Protein AF-A0A6A6HHK8-F1 (afdb_monomer_lite)

Organism: Viridothelium virens (NCBI:txid1048519)

pLDDT: mean 70.26, std 20.04, range [25.14, 95.0]

Radius of gyration: 26.54 Å; chains: 1; bounding box: 64×47×65 Å

InterPro domains:
  IPR000433 Zinc finger, ZZ-type [PF00569] (233-271)
  IPR043145 Zinc finger, ZZ-type superfamily [G3DSA:3.30.60.90] (231-284)

Sequence (287 aa):
MKPDEIFDFNAAEYEANVRKRETNQLREQEIVKTRQAKKAEADVGVGTFEAIATGGAAVIKPIYAGRQGEVAEAKLKIIQAELTKRGIALHVPDAADEKAVALGILRGEIVGEGVDAVLPDTIPAPTFEHVAAEMVTEETAGDGLAEITDRLPQKTCSRMNLKKHHRLRCDMCRTYFDTSYMEYLHCCECNDSFDLCDSCAAKSLPHQAGHTLYKMMPKRPKLDTSLRGGLGMSVRCNGCGAKLKNVEIYSCEDCMGDYDLCLACYAEGKKCKHGKPMYREKVGTSW

Foldseek 3Di:
DDPCCLPVPDLVVLLVVLLVDDPVVLQLLLLQLVLQLVLLVVQLVVLVVVCVVVVNPSVVRNVSSVSSNVSSVSSNVSSVVVCVVVVHDHDDDDPVSVVLSVVCNVVVHNRDDDPPPDDDDDDDDPDDDPDPDDPDDDDDDDDDDDPPDDDDDPPPQVLVPDPDWDFAAAPPPRDTDILQPFKWWFWSVVVRRHIHGPVRVVVDDDPDPPIDIDTRHRPHDPLPCVVVQVPPDFQAAPQPRHTQAQAKWWADVVVVRNHIHHPVSVVVVDDDPVPDGTDIDGHYDDD

Secondary structure (DSSP, 8-state):
--SHHHHS--HHHHHHHHHTS-HHHHHHHHHHHHHHHHHHHHHHHHHHHHHHHTTTTTTHHHHHHHHHHHHHHHHHHHHHHHHHHTTPPPPPP-HHHHHHHHHHHHHT--BTB-TTS---S---------SSS------------SS----------TTTT--S--EEE-TTT--EEETTTS-EEEETTSTT-EEEEHHHHTT---SSTTPPPEEEPP------THHHHTT----B-TTT--B-SSSEEEE-GGGTT--EEEHHHHHTT---TT-PPPEEEE-----

Structure (mmCIF, N/CA/C/O backbone):
data_AF-A0A6A6HHK8-F1
#
_entry.id   AF-A0A6A6HHK8-F1
#
loop_
_atom_site.group_PDB
_atom_site.id
_atom_site.type_symbol
_atom_site.label_atom_id
_atom_site.label_alt_id
_atom_site.label_comp_id
_atom_site.label_asym_id
_atom_site.label_entity_id
_atom_site.label_seq_id
_atom_site.pdbx_PDB_ins_code
_atom_site.Cartn_x
_atom_site.Cartn_y
_atom_site.Cartn_z
_atom_site.occupancy
_atom_site.B_iso_or_equiv
_atom_site.auth_seq_id
_atom_site.auth_comp_id
_atom_site.auth_asym_id
_atom_site.auth_atom_id
_atom_site.pdbx_PDB_model_num
ATOM 1 N N . MET A 1 1 ? -6.615 1.461 11.672 1.00 60.88 1 MET A N 1
ATOM 2 C CA . MET A 1 1 ? -6.993 0.058 11.420 1.00 60.88 1 MET A CA 1
ATOM 3 C C . MET A 1 1 ? -5.730 -0.676 11.026 1.00 60.88 1 MET A C 1
ATOM 5 O O . MET A 1 1 ? -4.987 -0.136 10.213 1.00 60.88 1 MET A O 1
ATOM 9 N N . LYS A 1 2 ? -5.429 -1.810 11.660 1.00 66.56 2 LYS A N 1
ATOM 10 C CA . LYS A 1 2 ? -4.178 -2.529 11.398 1.00 66.56 2 LYS A CA 1
ATOM 11 C C . LYS A 1 2 ? -4.250 -3.285 10.054 1.00 66.56 2 LYS A C 1
ATOM 13 O O . LYS A 1 2 ? -5.358 -3.648 9.661 1.00 66.56 2 LYS A O 1
ATOM 18 N N . PRO A 1 3 ? -3.124 -3.506 9.347 1.00 57.59 3 PRO A N 1
ATOM 19 C CA . PRO A 1 3 ? -3.113 -4.173 8.038 1.00 57.59 3 PRO A CA 1
ATOM 20 C C . PRO A 1 3 ? -3.719 -5.584 8.036 1.00 57.59 3 PRO A C 1
ATOM 22 O O . PRO A 1 3 ? -4.492 -5.921 7.143 1.00 57.59 3 PRO A O 1
ATOM 25 N N . ASP A 1 4 ? -3.425 -6.385 9.057 1.00 63.03 4 ASP A N 1
ATOM 26 C CA . ASP A 1 4 ? -3.979 -7.728 9.275 1.00 63.03 4 ASP A CA 1
ATOM 27 C C . ASP A 1 4 ? -5.510 -7.704 9.386 1.00 63.03 4 ASP A C 1
ATOM 29 O O . ASP A 1 4 ? -6.200 -8.493 8.750 1.00 63.03 4 ASP A O 1
ATOM 33 N N . GLU A 1 5 ? -6.071 -6.719 10.091 1.00 66.00 5 GLU A N 1
ATOM 34 C CA . GLU A 1 5 ? -7.527 -6.570 10.208 1.00 66.00 5 GLU A CA 1
ATOM 35 C C . GLU A 1 5 ? -8.238 -6.194 8.896 1.00 66.00 5 GLU A C 1
ATOM 37 O O . GLU A 1 5 ? -9.469 -6.256 8.848 1.00 66.00 5 GLU A O 1
ATOM 42 N N . ILE A 1 6 ? -7.501 -5.739 7.881 1.00 66.38 6 ILE A N 1
ATOM 43 C CA . ILE A 1 6 ? -8.028 -5.257 6.595 1.00 66.38 6 ILE A CA 1
ATOM 44 C C . ILE A 1 6 ? -8.023 -6.383 5.558 1.00 66.38 6 ILE A C 1
ATOM 46 O O . ILE A 1 6 ? -8.983 -6.549 4.797 1.00 66.38 6 ILE A O 1
ATOM 50 N N . PHE A 1 7 ? -6.948 -7.168 5.523 1.00 65.25 7 PHE A N 1
ATOM 51 C CA . PHE A 1 7 ? -6.814 -8.271 4.576 1.00 65.25 7 PHE A CA 1
ATOM 52 C C . PHE A 1 7 ? -7.457 -9.558 5.099 1.00 65.25 7 PHE A C 1
ATOM 54 O O . PHE A 1 7 ? -8.197 -10.194 4.348 1.00 65.25 7 PHE A O 1
ATOM 61 N N . ASP A 1 8 ? -7.317 -9.853 6.393 1.00 76.94 8 ASP A N 1
ATOM 62 C CA . ASP A 1 8 ? -7.760 -11.109 7.014 1.00 76.94 8 ASP A CA 1
ATOM 63 C C . ASP A 1 8 ? -9.002 -10.918 7.903 1.00 76.94 8 ASP A C 1
ATOM 65 O O . ASP A 1 8 ? -9.143 -11.510 8.975 1.00 76.94 8 ASP A O 1
ATOM 69 N N . PHE A 1 9 ? -9.935 -10.058 7.481 1.00 80.31 9 PHE A N 1
ATOM 70 C CA . PHE A 1 9 ? -11.148 -9.801 8.254 1.00 80.31 9 PHE A CA 1
ATOM 71 C C . PHE A 1 9 ? -12.029 -11.055 8.387 1.00 80.31 9 PHE A C 1
ATOM 73 O O . PHE A 1 9 ? -12.658 -11.503 7.427 1.00 80.31 9 PHE A O 1
ATOM 80 N N . ASN A 1 10 ? -12.145 -11.568 9.615 1.00 84.50 10 ASN A N 1
ATOM 81 C CA . ASN A 1 10 ? -13.052 -12.656 9.964 1.00 84.50 10 ASN A CA 1
ATOM 82 C C . ASN A 1 10 ? -14.343 -12.120 10.603 1.00 84.50 10 ASN A C 1
ATOM 84 O O . ASN A 1 10 ? -14.373 -11.729 11.774 1.00 84.50 10 ASN A O 1
ATOM 88 N N . ALA A 1 11 ? -15.431 -12.139 9.833 1.00 80.62 11 ALA A N 1
ATOM 89 C CA . ALA A 1 11 ? -16.735 -11.660 10.285 1.00 80.62 11 ALA A CA 1
ATOM 90 C C . ALA A 1 11 ? -17.300 -12.466 11.470 1.00 80.62 11 ALA A C 1
ATOM 92 O O . ALA A 1 11 ? -17.860 -11.874 12.391 1.00 80.62 11 ALA A O 1
ATOM 93 N N . ALA A 1 12 ? -17.124 -13.792 11.483 1.00 85.06 12 ALA A N 1
ATOM 94 C CA . ALA A 1 12 ? -17.680 -14.663 12.521 1.00 85.06 12 ALA A CA 1
ATOM 95 C C . ALA A 1 12 ? -16.976 -14.465 13.871 1.00 85.06 12 ALA A C 1
ATOM 97 O O . ALA A 1 12 ? -17.621 -14.379 14.919 1.00 85.06 12 ALA A O 1
ATOM 98 N N . GLU A 1 13 ? -15.649 -14.335 13.846 1.00 86.06 13 GLU A N 1
ATOM 99 C CA . GLU A 1 13 ? -14.867 -14.012 15.040 1.00 86.06 13 GLU A CA 1
ATOM 100 C C . GLU A 1 13 ? -15.213 -12.613 15.568 1.00 86.06 13 GLU A C 1
ATOM 102 O O . GLU A 1 13 ? -15.401 -12.417 16.773 1.00 86.06 13 GLU A O 1
ATOM 107 N N . TYR A 1 14 ? -15.363 -11.637 14.667 1.00 85.44 14 TYR A N 1
ATOM 108 C CA . TYR A 1 14 ? -15.750 -10.282 15.046 1.00 85.44 14 TYR A CA 1
ATOM 109 C C . TYR A 1 14 ? -17.148 -10.236 15.674 1.00 85.44 14 TYR A C 1
ATOM 111 O O . TYR A 1 14 ? -17.324 -9.589 16.706 1.00 85.44 14 TYR A O 1
ATOM 119 N N . GLU A 1 15 ? -18.121 -10.965 15.122 1.00 86.44 15 GLU A N 1
ATOM 120 C CA . GLU A 1 15 ? -19.470 -11.070 15.687 1.00 86.44 15 GLU A CA 1
ATOM 121 C C . GLU A 1 15 ? -19.453 -11.694 17.091 1.00 86.44 15 GLU A C 1
ATOM 123 O O . GLU A 1 15 ? -20.077 -11.164 18.015 1.00 86.44 15 GLU A O 1
ATOM 128 N N . ALA A 1 16 ? -18.692 -12.774 17.292 1.00 86.88 16 ALA A N 1
ATOM 129 C CA . ALA A 1 16 ? -18.541 -13.403 18.605 1.00 86.88 16 ALA A CA 1
ATOM 130 C C . ALA A 1 16 ? -17.950 -12.439 19.649 1.00 86.88 16 ALA A C 1
ATOM 132 O O . ALA A 1 16 ? -18.348 -12.466 20.816 1.00 86.88 16 ALA A O 1
ATOM 133 N N . ASN A 1 17 ? -17.030 -11.567 19.233 1.00 86.31 17 ASN A N 1
ATOM 134 C CA . ASN A 1 17 ? -16.450 -10.540 20.095 1.00 86.31 17 ASN A CA 1
ATOM 135 C C . ASN A 1 17 ? -17.423 -9.386 20.370 1.00 86.31 17 ASN A C 1
ATOM 137 O O . ASN A 1 17 ? -17.499 -8.923 21.505 1.00 86.31 17 ASN A O 1
ATOM 141 N N . VAL A 1 18 ? -18.200 -8.950 19.375 1.00 88.75 18 VAL A N 1
ATOM 142 C CA . VAL A 1 18 ? -19.220 -7.895 19.514 1.00 88.75 18 VAL A CA 1
ATOM 143 C C . VAL A 1 18 ? -20.295 -8.288 20.530 1.00 88.75 18 VAL A C 1
ATOM 145 O O . VAL A 1 18 ? -20.641 -7.480 21.390 1.00 88.75 18 VAL A O 1
ATOM 148 N N . ARG A 1 19 ? -20.747 -9.548 20.528 1.00 88.31 19 ARG A N 1
ATOM 149 C CA . ARG A 1 19 ? -21.738 -10.048 21.502 1.00 88.31 19 ARG A CA 1
ATOM 150 C C . ARG A 1 19 ? -21.276 -9.930 22.957 1.00 88.31 19 ARG A C 1
ATOM 152 O O . ARG A 1 19 ? -22.099 -9.706 23.838 1.00 88.31 19 ARG A O 1
ATOM 159 N N . LYS A 1 20 ? -19.970 -10.058 23.211 1.00 89.50 20 LYS A N 1
ATOM 160 C CA . LYS A 1 20 ? -19.380 -9.970 24.559 1.00 89.50 20 LYS A CA 1
ATOM 161 C C . LYS A 1 20 ? -19.223 -8.532 25.062 1.00 89.50 20 LYS A C 1
ATOM 163 O O . LYS A 1 20 ? -18.923 -8.346 26.236 1.00 89.50 20 LYS A O 1
ATOM 168 N N . ARG A 1 21 ? -19.370 -7.525 24.195 1.00 88.44 21 ARG A N 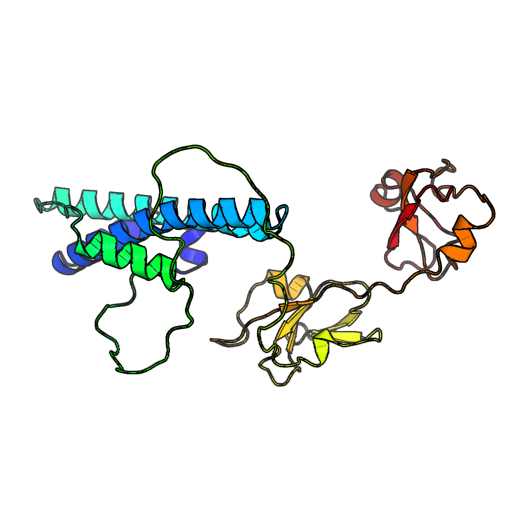1
ATOM 169 C CA . ARG A 1 21 ? -19.145 -6.119 24.554 1.00 88.44 21 ARG A CA 1
ATOM 170 C C . ARG A 1 21 ? -20.341 -5.514 25.273 1.00 88.44 21 ARG A C 1
ATOM 172 O O . ARG A 1 21 ? -21.505 -5.839 25.003 1.00 88.44 21 ARG A O 1
ATOM 179 N N . GLU A 1 22 ? -20.029 -4.573 26.153 1.00 89.88 22 GLU A N 1
ATOM 180 C CA . GLU A 1 22 ? -21.031 -3.757 26.819 1.00 89.88 22 GLU A CA 1
ATOM 181 C C . GLU A 1 22 ? -21.706 -2.800 25.839 1.00 89.88 22 GLU A C 1
ATOM 183 O O . GLU A 1 22 ? -21.124 -2.339 24.857 1.00 89.88 22 GLU A O 1
ATOM 188 N N . THR A 1 23 ? -22.957 -2.469 26.133 1.00 87.81 23 THR A N 1
ATOM 189 C CA . THR A 1 23 ? -23.787 -1.618 25.284 1.00 87.81 23 THR A CA 1
ATOM 190 C C . THR A 1 23 ? -23.172 -0.239 25.013 1.00 87.81 23 THR A C 1
ATOM 192 O O . THR A 1 23 ? -23.212 0.224 23.876 1.00 87.81 23 THR A O 1
ATOM 195 N N . ASN A 1 24 ? -22.568 0.406 26.016 1.00 83.62 24 ASN A N 1
ATOM 196 C CA . ASN A 1 24 ? -21.953 1.727 25.836 1.00 83.62 24 ASN A CA 1
ATOM 197 C C . ASN A 1 24 ? -20.752 1.669 24.883 1.00 83.62 24 ASN A C 1
ATOM 199 O O . ASN A 1 24 ? -20.645 2.491 23.977 1.00 83.62 24 ASN A O 1
ATOM 203 N N . GLN A 1 25 ? -19.927 0.625 25.001 1.00 81.81 25 GLN A N 1
ATOM 204 C CA . GLN A 1 25 ? -18.802 0.396 24.093 1.00 81.81 25 GLN A CA 1
ATOM 205 C C . GLN A 1 25 ? -19.267 0.147 22.653 1.00 81.81 25 GLN A C 1
ATOM 207 O O . GLN A 1 25 ? -18.605 0.571 21.709 1.00 81.81 25 GLN A O 1
ATOM 212 N N . LEU A 1 26 ? -20.408 -0.526 22.461 1.00 84.94 26 LEU A N 1
ATOM 213 C CA . LEU A 1 26 ? -20.975 -0.738 21.127 1.00 84.94 26 LEU A CA 1
ATOM 214 C C . LEU A 1 26 ? -21.454 0.565 20.482 1.00 84.94 26 LEU A C 1
ATOM 216 O O . LEU A 1 26 ? -21.251 0.735 19.284 1.00 84.94 26 LEU A O 1
ATOM 220 N N . ARG A 1 27 ? -22.025 1.496 21.257 1.00 84.38 27 ARG A N 1
ATOM 221 C CA . ARG A 1 27 ? -22.445 2.817 20.754 1.00 84.38 27 ARG A CA 1
ATOM 222 C C . ARG A 1 27 ? -21.254 3.666 20.320 1.00 84.38 27 ARG A C 1
ATOM 224 O O . ARG A 1 27 ? -21.263 4.236 19.235 1.00 84.38 27 ARG A O 1
ATOM 231 N N . GLU A 1 28 ? -20.200 3.707 21.128 1.00 84.44 28 GLU A N 1
ATOM 232 C CA . GLU A 1 28 ? -18.965 4.410 20.759 1.00 84.44 28 GLU A CA 1
ATOM 233 C C . GLU A 1 28 ? -18.338 3.807 19.497 1.00 84.44 28 GLU A C 1
ATOM 235 O O . GLU A 1 28 ? -17.930 4.522 18.580 1.00 84.44 28 GLU A O 1
ATOM 240 N N . GLN A 1 29 ? -18.312 2.476 19.410 1.00 84.94 29 GLN A N 1
ATOM 241 C CA . GLN A 1 29 ? -17.788 1.785 18.237 1.00 84.94 29 GLN A CA 1
ATOM 242 C C . GLN A 1 29 ? -18.646 1.996 16.992 1.00 84.94 29 GLN A C 1
ATOM 244 O O . GLN A 1 29 ? -18.083 2.075 15.903 1.00 84.94 29 GLN A O 1
ATOM 249 N N . GLU A 1 30 ? -19.966 2.114 17.121 1.00 85.25 30 GLU A N 1
ATOM 250 C CA . GLU A 1 30 ? -20.853 2.462 16.011 1.00 85.25 30 GLU A CA 1
ATOM 251 C C . GLU A 1 30 ? -20.477 3.825 15.412 1.00 85.25 30 GLU A C 1
ATOM 253 O O . GLU A 1 30 ? -20.276 3.925 14.199 1.00 85.25 30 GLU A O 1
ATOM 258 N N . ILE A 1 31 ? -20.285 4.849 16.251 1.00 85.62 31 ILE A N 1
ATOM 259 C CA . ILE A 1 31 ? -19.880 6.197 15.817 1.00 85.62 31 ILE A CA 1
ATOM 260 C C . ILE A 1 31 ? -18.514 6.144 15.125 1.00 85.62 31 ILE A C 1
ATOM 262 O O . ILE A 1 31 ? -18.348 6.629 14.003 1.00 85.62 31 ILE A O 1
ATOM 266 N N . VAL A 1 32 ? -17.529 5.500 15.757 1.00 84.19 32 VAL A N 1
ATOM 267 C CA . VAL A 1 32 ? -16.173 5.385 15.199 1.00 84.19 32 VAL A CA 1
ATOM 268 C C . VAL A 1 32 ? -16.186 4.652 13.858 1.00 84.19 32 VAL A C 1
ATOM 270 O O . VAL A 1 32 ? -15.534 5.094 12.912 1.00 84.19 32 VAL A O 1
ATOM 273 N N . LYS A 1 33 ? -16.932 3.549 13.741 1.00 84.31 33 LYS A N 1
ATOM 274 C CA . LYS A 1 33 ? -17.001 2.768 12.497 1.00 84.31 33 LYS A CA 1
ATOM 275 C C . LYS A 1 33 ? -17.753 3.498 11.393 1.00 84.31 33 LYS A C 1
ATOM 277 O O . LYS A 1 33 ? -17.328 3.420 10.245 1.00 84.31 33 LYS A O 1
ATOM 282 N N . THR A 1 34 ? -18.775 4.271 11.744 1.00 82.06 34 THR A N 1
ATOM 283 C CA . THR A 1 34 ? -19.478 5.158 10.807 1.00 82.06 34 THR A CA 1
ATOM 284 C C . THR A 1 34 ? -18.528 6.202 10.221 1.00 82.06 34 THR A C 1
ATOM 286 O O . THR A 1 34 ? -18.461 6.365 9.003 1.00 82.06 34 THR A O 1
ATOM 289 N N . ARG A 1 35 ? -17.722 6.861 11.063 1.00 84.88 35 ARG A N 1
ATOM 290 C CA . ARG A 1 35 ? -16.717 7.832 10.599 1.00 84.88 35 ARG A CA 1
ATOM 291 C C . ARG A 1 35 ? -15.618 7.175 9.760 1.00 84.88 35 ARG A C 1
ATOM 293 O O . ARG A 1 35 ? -15.199 7.747 8.760 1.00 84.88 35 ARG A O 1
ATOM 300 N N . GLN A 1 36 ? -15.166 5.977 10.137 1.00 78.44 36 GLN A N 1
ATOM 301 C CA . GLN A 1 36 ? -14.159 5.227 9.374 1.00 78.44 36 GLN A CA 1
ATOM 302 C C . GLN A 1 36 ? -14.647 4.851 7.971 1.00 78.44 36 GLN A C 1
ATOM 304 O O . GLN A 1 36 ? -13.876 4.991 7.027 1.00 78.44 36 GLN A O 1
ATOM 309 N N . ALA A 1 37 ? -15.904 4.417 7.827 1.00 80.31 37 ALA A N 1
ATOM 310 C CA . ALA A 1 37 ? -16.489 4.100 6.523 1.00 80.31 37 ALA A CA 1
ATOM 311 C C . ALA A 1 37 ? -16.556 5.348 5.625 1.00 80.31 37 ALA A C 1
ATOM 313 O O . ALA A 1 37 ? -15.987 5.347 4.537 1.00 80.31 37 ALA A O 1
ATOM 314 N N . LYS A 1 38 ? -17.114 6.457 6.134 1.00 79.88 38 LYS A N 1
ATOM 315 C CA . LYS A 1 38 ? -17.186 7.732 5.395 1.00 79.88 38 LYS A CA 1
ATOM 316 C C . LYS A 1 38 ? -15.811 8.287 5.009 1.00 79.88 38 LYS A C 1
ATOM 318 O O . LYS A 1 38 ? -15.634 8.813 3.915 1.00 79.88 38 LYS A O 1
ATOM 323 N N . LYS A 1 39 ? -14.816 8.176 5.897 1.00 80.56 39 LYS A N 1
ATOM 324 C CA . LYS A 1 39 ? -13.443 8.591 5.581 1.00 80.56 39 LYS A CA 1
ATOM 325 C C . LYS A 1 39 ? -12.844 7.742 4.462 1.00 80.56 39 LYS A C 1
ATOM 327 O O . LYS A 1 39 ? -12.220 8.297 3.567 1.00 80.56 39 LYS A O 1
ATOM 332 N N . ALA A 1 40 ? -13.025 6.424 4.510 1.00 76.00 40 ALA A N 1
ATOM 333 C CA . ALA A 1 40 ? -12.487 5.532 3.491 1.00 76.00 40 ALA A CA 1
ATOM 334 C C . ALA A 1 40 ? -13.057 5.848 2.098 1.00 76.00 40 ALA A C 1
ATOM 336 O O . ALA A 1 40 ? -12.297 5.881 1.134 1.00 76.00 40 ALA A O 1
ATOM 337 N N . GLU A 1 41 ? -14.353 6.161 1.996 1.00 75.19 41 GLU A N 1
ATOM 338 C CA . GLU A 1 41 ? -14.976 6.631 0.748 1.00 75.19 41 GLU A CA 1
ATOM 339 C C . GLU A 1 41 ? -14.300 7.905 0.212 1.00 75.19 41 GLU A C 1
ATOM 341 O O . GLU A 1 41 ? -13.940 7.978 -0.965 1.00 75.19 41 GLU A O 1
ATOM 346 N N . ALA A 1 42 ? -14.066 8.894 1.078 1.00 76.06 42 ALA A N 1
ATOM 347 C CA . ALA A 1 42 ? -13.398 10.134 0.691 1.00 76.06 42 ALA A CA 1
ATOM 348 C C . ALA A 1 42 ? -11.924 9.915 0.293 1.00 76.06 42 ALA A C 1
ATOM 350 O O . ALA A 1 42 ? -11.459 10.474 -0.704 1.00 76.06 42 ALA A O 1
ATOM 351 N N . ASP A 1 43 ? -11.201 9.058 1.018 1.00 70.88 43 ASP A N 1
ATOM 352 C CA . ASP A 1 43 ? -9.804 8.710 0.733 1.00 70.88 43 ASP A CA 1
ATOM 353 C C . ASP A 1 43 ? -9.652 8.002 -0.628 1.00 70.88 43 ASP A C 1
ATOM 355 O O . ASP A 1 43 ? -8.645 8.201 -1.314 1.00 70.88 43 ASP A O 1
ATOM 359 N N . VAL A 1 44 ? -10.645 7.212 -1.063 1.00 71.38 44 VAL A N 1
ATOM 360 C CA . VAL A 1 44 ? -10.670 6.635 -2.421 1.00 71.38 44 VAL A CA 1
ATOM 361 C C . VAL A 1 44 ? -10.711 7.741 -3.476 1.00 71.38 44 VAL A C 1
ATOM 363 O O . VAL A 1 44 ? -9.966 7.676 -4.458 1.00 71.38 44 VAL A O 1
ATOM 366 N N . GLY A 1 45 ? -11.538 8.770 -3.271 1.00 67.56 45 GLY A N 1
ATOM 367 C CA . GLY A 1 45 ? -11.634 9.919 -4.174 1.00 67.56 45 GLY A CA 1
ATOM 368 C C . GLY A 1 45 ? -10.305 10.666 -4.298 1.00 67.56 45 GLY A C 1
ATOM 369 O O . GLY A 1 45 ? -9.781 10.825 -5.404 1.00 67.56 45 GLY A O 1
ATOM 370 N N . VAL A 1 46 ? -9.711 11.039 -3.160 1.00 72.81 46 VAL A N 1
ATOM 371 C CA . VAL A 1 46 ? -8.410 11.733 -3.115 1.00 72.81 46 VAL A CA 1
ATOM 372 C C . VAL A 1 46 ? -7.306 10.882 -3.749 1.00 72.81 46 VAL A C 1
ATOM 374 O O . VAL A 1 46 ? -6.550 11.366 -4.594 1.00 72.81 46 VAL A O 1
ATOM 377 N N . GLY A 1 47 ? -7.235 9.594 -3.404 1.00 63.09 47 GLY A N 1
ATOM 378 C CA . GLY A 1 47 ? -6.227 8.681 -3.939 1.00 63.09 47 GLY A CA 1
ATOM 379 C C . GLY A 1 47 ? -6.351 8.457 -5.448 1.00 63.09 47 GLY A C 1
ATOM 380 O O . GLY A 1 47 ? -5.339 8.309 -6.133 1.00 63.09 47 GLY A O 1
ATOM 381 N N . THR A 1 48 ? -7.572 8.465 -5.986 1.00 60.75 48 THR A N 1
ATOM 382 C CA . THR A 1 48 ? -7.809 8.345 -7.433 1.00 60.75 48 THR A CA 1
ATOM 383 C C . THR A 1 48 ? -7.316 9.585 -8.173 1.00 60.75 48 THR A C 1
ATOM 385 O O . THR A 1 48 ? -6.629 9.459 -9.187 1.00 60.75 48 THR A O 1
ATOM 388 N N . PHE A 1 49 ? -7.595 10.778 -7.643 1.00 64.44 49 PHE A N 1
ATOM 389 C CA . PHE A 1 49 ? -7.087 12.026 -8.209 1.00 64.44 49 PHE A CA 1
ATOM 390 C C . PHE A 1 49 ? -5.550 12.070 -8.203 1.00 64.44 49 PHE A C 1
ATOM 392 O O . PHE A 1 49 ? -4.929 12.367 -9.224 1.00 64.44 49 PHE A O 1
ATOM 399 N N . GLU A 1 50 ? -4.920 11.684 -7.090 1.00 60.03 50 GLU A N 1
ATOM 400 C CA . GLU A 1 50 ? -3.457 11.613 -6.984 1.00 60.03 50 GLU A CA 1
ATOM 401 C C . GLU A 1 50 ? -2.858 10.585 -7.958 1.00 60.03 50 GLU A C 1
ATOM 403 O O . GLU A 1 50 ? -1.822 10.830 -8.582 1.00 60.03 50 GLU A O 1
ATOM 408 N N . ALA A 1 51 ? -3.516 9.437 -8.144 1.00 56.78 51 ALA A N 1
ATOM 409 C CA . ALA A 1 51 ? -3.099 8.440 -9.122 1.00 56.78 51 ALA A CA 1
ATOM 410 C C . ALA A 1 51 ? -3.136 8.999 -10.551 1.00 56.78 51 ALA A C 1
ATOM 412 O O . ALA A 1 51 ? -2.198 8.759 -11.308 1.00 56.78 51 ALA A O 1
ATOM 413 N N . ILE A 1 52 ? -4.154 9.783 -10.912 1.00 55.38 52 ILE A N 1
ATOM 414 C CA . ILE A 1 52 ? -4.227 10.447 -12.222 1.00 55.38 52 ILE A CA 1
ATOM 415 C C . ILE A 1 52 ? -3.093 11.471 -12.364 1.00 55.38 52 ILE A C 1
ATOM 417 O O . ILE A 1 52 ? -2.334 11.410 -13.332 1.00 55.38 52 ILE A O 1
ATOM 421 N N . ALA A 1 53 ? -2.927 12.359 -11.381 1.00 59.22 53 ALA A N 1
ATOM 422 C CA . ALA A 1 53 ? -1.922 13.424 -11.412 1.00 59.22 53 ALA A CA 1
ATOM 423 C C . ALA A 1 53 ? -0.481 12.890 -11.499 1.00 59.22 53 ALA A C 1
ATOM 425 O O . ALA A 1 53 ? 0.381 13.495 -12.132 1.00 59.22 53 ALA A O 1
ATOM 426 N N . THR A 1 54 ? -0.217 11.731 -10.894 1.00 64.00 54 THR A N 1
ATOM 427 C CA . THR A 1 54 ? 1.113 11.102 -10.866 1.00 64.00 54 THR A CA 1
ATOM 428 C C . THR A 1 54 ? 1.351 10.102 -12.002 1.00 64.00 54 THR A C 1
ATOM 430 O O . THR A 1 54 ? 2.348 9.376 -11.980 1.00 64.00 54 THR A O 1
ATOM 433 N N . GLY A 1 55 ? 0.448 10.010 -12.986 1.00 58.56 55 GLY A N 1
ATOM 434 C CA . GLY A 1 55 ? 0.573 9.048 -14.087 1.00 58.56 55 GLY A CA 1
ATOM 435 C C . GLY A 1 55 ? 0.503 7.585 -13.629 1.00 58.56 55 GLY A C 1
ATOM 436 O O . GLY A 1 55 ? 1.127 6.710 -14.227 1.00 58.56 55 GLY A O 1
ATOM 437 N N . GLY A 1 56 ? -0.226 7.318 -12.546 1.00 52.44 56 GLY A N 1
ATOM 438 C CA . GLY A 1 56 ? -0.491 5.990 -11.997 1.00 52.44 56 GLY A CA 1
ATOM 439 C C . GLY A 1 56 ? 0.414 5.570 -10.838 1.00 52.44 56 GLY A C 1
ATOM 440 O O . GLY A 1 56 ? 0.180 4.512 -10.253 1.00 52.44 56 GLY A O 1
ATOM 441 N N . ALA A 1 57 ? 1.411 6.374 -10.450 1.00 55.84 57 ALA A N 1
ATOM 442 C CA . ALA A 1 57 ? 2.345 6.004 -9.381 1.00 55.84 57 ALA A CA 1
ATOM 443 C C . ALA A 1 57 ? 1.655 5.789 -8.016 1.00 55.84 57 ALA A C 1
ATOM 445 O O . ALA A 1 57 ? 2.129 4.989 -7.208 1.00 55.84 57 ALA A O 1
ATOM 446 N N . ALA A 1 58 ? 0.519 6.453 -7.773 1.00 65.06 58 ALA A N 1
ATOM 447 C CA . ALA A 1 58 ? -0.238 6.367 -6.522 1.00 65.06 58 ALA A CA 1
ATOM 448 C C . ALA A 1 58 ? -1.446 5.400 -6.541 1.00 65.06 58 ALA A C 1
ATOM 450 O O . ALA A 1 58 ? -2.222 5.394 -5.588 1.00 65.06 58 ALA A O 1
ATOM 451 N N . VAL A 1 59 ? -1.603 4.538 -7.560 1.00 62.56 59 VAL A N 1
ATOM 452 C CA . VAL A 1 59 ? -2.763 3.615 -7.713 1.00 62.56 59 VAL A CA 1
ATOM 453 C C . VAL A 1 59 ? -3.028 2.713 -6.498 1.00 62.56 59 VAL A C 1
ATOM 455 O O . VAL A 1 59 ? -4.163 2.311 -6.257 1.00 62.56 59 VAL A O 1
ATOM 458 N N . ILE A 1 60 ? -2.007 2.400 -5.700 1.00 60.12 60 ILE A N 1
ATOM 459 C CA . ILE A 1 60 ? -2.151 1.521 -4.529 1.00 60.12 60 ILE A CA 1
ATOM 460 C C . ILE A 1 60 ? -3.022 2.167 -3.435 1.00 60.12 60 ILE A C 1
ATOM 462 O O . ILE A 1 60 ? -3.747 1.458 -2.735 1.00 60.12 60 ILE A O 1
ATOM 466 N N . LYS A 1 61 ? -2.992 3.500 -3.296 1.00 67.50 61 LYS A N 1
ATOM 467 C CA . LYS A 1 61 ? -3.728 4.225 -2.247 1.00 67.50 61 LYS A CA 1
ATOM 468 C C . LYS A 1 61 ? -5.252 4.041 -2.335 1.00 67.50 61 LYS A C 1
ATOM 470 O O . LYS A 1 61 ? -5.821 3.597 -1.338 1.00 67.50 61 LYS A O 1
ATOM 475 N N . PRO A 1 62 ? -5.925 4.303 -3.476 1.00 66.69 62 PRO A N 1
ATOM 476 C CA . PRO A 1 62 ? -7.372 4.112 -3.572 1.00 66.69 62 PRO A CA 1
ATOM 477 C C . PRO A 1 62 ? -7.786 2.640 -3.428 1.00 66.69 62 PRO A C 1
ATOM 479 O O . PRO A 1 62 ? -8.828 2.364 -2.845 1.00 66.69 62 PRO A O 1
ATOM 482 N N . ILE A 1 63 ? -6.960 1.682 -3.869 1.00 68.50 63 ILE A N 1
ATOM 483 C CA . ILE A 1 63 ? -7.237 0.245 -3.675 1.00 68.50 63 ILE A CA 1
ATOM 484 C C . ILE A 1 63 ? -7.251 -0.103 -2.180 1.00 68.50 63 ILE A C 1
ATOM 486 O O . ILE A 1 63 ? -8.162 -0.775 -1.693 1.00 68.50 63 ILE A O 1
ATOM 490 N N . TYR A 1 64 ? -6.248 0.369 -1.439 1.00 71.44 64 TYR A N 1
ATOM 491 C CA . TYR A 1 64 ? -6.149 0.123 -0.005 1.00 71.44 64 TYR A CA 1
ATOM 492 C C . TYR A 1 64 ? -7.266 0.822 0.784 1.00 71.44 64 TYR A C 1
ATOM 494 O O . TYR A 1 64 ? -7.884 0.193 1.644 1.00 71.44 64 TYR A O 1
ATOM 502 N N . ALA A 1 65 ? -7.567 2.084 0.464 1.00 71.06 65 ALA A N 1
ATOM 503 C CA . ALA A 1 65 ? -8.673 2.825 1.073 1.00 71.06 65 ALA A CA 1
ATOM 504 C C . ALA A 1 65 ? -10.026 2.143 0.809 1.00 71.06 65 ALA A C 1
ATOM 506 O O . ALA A 1 65 ? -10.806 1.958 1.741 1.00 71.06 65 ALA A O 1
ATOM 507 N N . GLY A 1 66 ? -10.261 1.663 -0.417 1.00 72.31 66 GLY A N 1
ATOM 508 C CA . GLY A 1 66 ? -11.467 0.907 -0.759 1.00 72.31 66 GLY A CA 1
ATOM 509 C C . GLY A 1 66 ? -11.624 -0.342 0.107 1.00 72.31 66 GLY A C 1
ATOM 510 O O . GLY A 1 66 ? -12.675 -0.560 0.709 1.00 72.31 66 GLY A O 1
ATOM 511 N N . ARG A 1 67 ? -10.543 -1.113 0.282 1.00 77.75 67 ARG A N 1
ATOM 512 C CA . ARG A 1 67 ? -10.568 -2.296 1.152 1.00 77.75 67 ARG A CA 1
ATOM 513 C C . ARG A 1 67 ? -10.821 -1.944 2.621 1.00 77.75 67 ARG A C 1
ATOM 515 O O . ARG A 1 67 ? -11.538 -2.668 3.310 1.00 77.75 67 ARG A O 1
ATOM 522 N N . GLN A 1 68 ? -10.252 -0.845 3.113 1.00 76.50 68 GLN A N 1
ATOM 523 C CA . GLN A 1 68 ? -10.544 -0.353 4.462 1.00 76.50 68 GLN A CA 1
ATOM 524 C C . GLN A 1 68 ? -12.023 0.010 4.632 1.00 76.50 68 GLN A C 1
ATOM 526 O O . GLN A 1 68 ? -12.603 -0.327 5.667 1.00 76.50 68 GLN A O 1
ATOM 531 N N . GLY A 1 69 ? -12.628 0.637 3.619 1.00 81.06 69 GLY A N 1
ATOM 532 C CA . GLY A 1 69 ? -14.053 0.971 3.583 1.00 81.06 69 GLY A CA 1
ATOM 533 C C . GLY A 1 69 ? -14.938 -0.266 3.692 1.00 81.06 69 GLY A C 1
ATOM 534 O O . GLY A 1 69 ? -15.749 -0.351 4.614 1.00 81.06 69 GLY A O 1
ATOM 535 N N . GLU A 1 70 ? -14.696 -1.281 2.858 1.00 80.25 70 GLU A N 1
ATOM 536 C CA . GLU A 1 70 ? -15.448 -2.547 2.885 1.00 80.25 70 GLU A CA 1
ATOM 537 C C . GLU A 1 70 ? -15.444 -3.201 4.274 1.00 80.25 70 GLU A C 1
ATOM 539 O O . GLU A 1 70 ? -16.478 -3.645 4.781 1.00 80.25 70 GLU A O 1
ATOM 544 N N . VAL A 1 71 ? -14.276 -3.258 4.924 1.00 82.94 71 VAL A N 1
ATOM 545 C CA . VAL A 1 71 ? -14.167 -3.868 6.254 1.00 82.94 71 VAL A CA 1
ATOM 546 C C . VAL A 1 71 ? -14.804 -2.982 7.326 1.00 82.94 71 VAL A C 1
ATOM 548 O O . VAL A 1 71 ? -15.420 -3.502 8.261 1.00 82.94 71 VAL A O 1
ATOM 551 N N . ALA A 1 72 ? -14.678 -1.656 7.227 1.00 82.94 72 ALA A N 1
ATOM 552 C CA . ALA A 1 72 ? -15.327 -0.729 8.151 1.00 82.94 72 ALA A CA 1
ATOM 553 C C . ALA A 1 72 ? -16.857 -0.854 8.084 1.00 82.94 72 ALA A C 1
ATOM 555 O O . ALA A 1 72 ? -17.493 -0.985 9.132 1.00 82.94 72 ALA A O 1
ATOM 556 N N . GLU A 1 73 ? -17.428 -0.921 6.881 1.00 87.00 73 GLU A N 1
ATOM 557 C CA . GLU A 1 73 ? -18.856 -1.159 6.659 1.00 87.00 73 GLU A CA 1
ATOM 558 C C . GLU A 1 73 ? -19.310 -2.522 7.178 1.00 87.00 73 GLU A C 1
ATOM 560 O O . GLU A 1 73 ? -20.343 -2.625 7.842 1.00 87.00 73 GLU A O 1
ATOM 565 N N . ALA A 1 74 ? -18.545 -3.584 6.911 1.00 85.25 74 ALA A N 1
ATOM 566 C CA . ALA A 1 74 ? -18.880 -4.919 7.394 1.00 85.25 74 ALA A CA 1
ATOM 567 C C . ALA A 1 74 ? -18.897 -4.969 8.932 1.00 85.25 74 ALA A C 1
ATOM 569 O O . ALA A 1 74 ? -19.835 -5.503 9.531 1.00 85.25 74 ALA A O 1
ATOM 570 N N . LYS A 1 75 ? -17.902 -4.353 9.586 1.00 86.56 75 LYS A N 1
ATOM 571 C CA . LYS A 1 75 ? -17.860 -4.208 11.050 1.00 86.56 75 LYS A CA 1
ATOM 572 C C . LYS A 1 75 ? -19.032 -3.361 11.565 1.00 86.56 75 LYS A C 1
ATOM 574 O O . LYS A 1 75 ? -19.631 -3.733 12.574 1.00 86.56 75 LYS A O 1
ATOM 579 N N . LEU A 1 76 ? -19.384 -2.272 10.876 1.00 89.38 76 LEU A N 1
ATOM 580 C CA . LEU A 1 76 ? -20.514 -1.408 11.231 1.00 89.38 76 LEU A CA 1
ATOM 581 C C . LEU A 1 76 ? -21.843 -2.172 11.176 1.00 89.38 76 LEU A C 1
ATOM 583 O O . LEU A 1 76 ? -22.587 -2.147 12.152 1.00 89.38 76 LEU A O 1
ATOM 587 N N . LYS A 1 77 ? -22.101 -2.928 10.101 1.00 92.12 77 LYS A N 1
ATOM 588 C CA . LYS A 1 77 ? -23.317 -3.750 9.956 1.00 92.12 77 LYS A CA 1
ATOM 589 C C . LYS A 1 77 ? -23.467 -4.765 11.090 1.00 92.12 77 LYS A C 1
ATOM 591 O O . LYS A 1 77 ? -24.566 -4.943 11.607 1.00 92.12 77 LYS A O 1
ATOM 596 N N . ILE A 1 78 ? -22.371 -5.401 11.514 1.00 89.88 78 ILE A N 1
ATOM 597 C CA . ILE A 1 78 ? -22.382 -6.349 12.641 1.00 89.88 78 ILE A CA 1
ATOM 598 C C . ILE A 1 78 ? -22.735 -5.638 13.957 1.00 89.88 78 ILE A C 1
ATOM 600 O O . ILE A 1 78 ? -23.553 -6.143 14.726 1.00 89.88 78 ILE A O 1
ATOM 604 N N . ILE A 1 79 ? -22.158 -4.459 14.212 1.00 89.31 79 ILE A N 1
ATOM 605 C CA . ILE A 1 79 ? -22.452 -3.664 15.415 1.00 89.31 79 ILE A CA 1
ATOM 606 C C . ILE A 1 79 ? -23.908 -3.187 15.411 1.00 89.31 79 ILE A C 1
ATOM 608 O O . ILE A 1 79 ? -24.607 -3.368 16.405 1.00 89.31 79 ILE A O 1
ATOM 612 N N . GLN A 1 80 ? -24.389 -2.638 14.295 1.00 90.69 80 GLN A N 1
ATOM 613 C CA . GLN A 1 80 ? -25.765 -2.157 14.156 1.00 90.69 80 GLN A CA 1
ATOM 614 C C . GLN A 1 80 ? -26.781 -3.290 14.310 1.00 90.69 80 GLN A C 1
ATOM 616 O O . GLN A 1 80 ? -27.805 -3.113 14.971 1.00 90.69 80 GLN A O 1
ATOM 621 N N . ALA A 1 81 ? -26.489 -4.477 13.770 1.00 91.12 81 ALA A N 1
ATOM 622 C CA . ALA A 1 81 ? -27.327 -5.655 13.965 1.00 91.12 81 ALA A CA 1
ATOM 623 C C . ALA A 1 81 ? -27.423 -6.044 15.449 1.00 91.12 81 ALA A C 1
ATOM 625 O O . ALA A 1 81 ? -28.505 -6.380 15.927 1.00 91.12 81 ALA A O 1
ATOM 626 N N . GLU A 1 82 ? -26.320 -5.970 16.196 1.00 89.38 82 GLU A N 1
ATOM 627 C CA . GLU A 1 82 ? -26.311 -6.256 17.634 1.00 89.38 82 GLU A CA 1
ATOM 628 C C . GLU A 1 82 ? -27.024 -5.167 18.457 1.00 89.38 82 GLU A C 1
ATOM 630 O O . GLU A 1 82 ? -27.807 -5.492 19.349 1.00 89.38 82 GLU A O 1
ATOM 635 N N . LEU A 1 83 ? -26.828 -3.884 18.142 1.00 89.88 83 LEU A N 1
ATOM 636 C CA . LEU A 1 83 ? -27.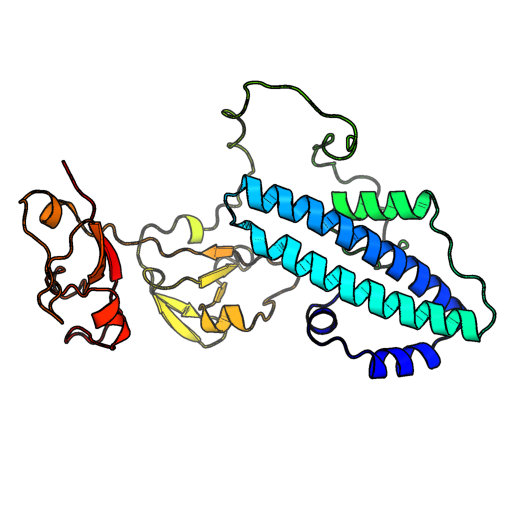538 -2.773 18.791 1.00 89.88 83 LEU A CA 1
ATOM 637 C C . LEU A 1 83 ? -29.051 -2.847 18.548 1.00 89.88 83 LEU A C 1
ATOM 639 O O . LEU A 1 83 ? -29.837 -2.696 19.484 1.00 89.88 83 LEU A O 1
ATOM 643 N N . THR A 1 84 ? -29.452 -3.190 17.322 1.00 92.38 84 THR A N 1
ATOM 644 C CA . THR A 1 84 ? -30.859 -3.396 16.957 1.00 92.38 84 THR A CA 1
ATOM 645 C C . THR A 1 84 ? -31.461 -4.574 17.725 1.00 92.38 84 THR A C 1
ATOM 647 O O . THR A 1 84 ? -32.562 -4.454 18.259 1.00 92.38 84 THR A O 1
ATOM 650 N N . LYS A 1 85 ? -30.732 -5.696 17.869 1.00 93.00 85 LYS A N 1
ATOM 651 C CA . LYS A 1 85 ? -31.168 -6.839 18.701 1.00 93.00 85 LYS A CA 1
ATOM 652 C C . LYS A 1 85 ? -31.390 -6.450 20.164 1.00 93.00 85 LYS A C 1
ATOM 654 O O . LYS A 1 85 ? -32.255 -7.024 20.818 1.00 93.00 85 LYS A O 1
ATOM 659 N N . ARG A 1 86 ? -30.623 -5.484 20.675 1.00 90.31 86 ARG A N 1
ATOM 660 C CA . ARG A 1 86 ? -30.748 -4.951 22.042 1.00 90.31 86 ARG A CA 1
ATOM 661 C C . ARG A 1 86 ? -31.817 -3.855 22.172 1.00 90.31 86 ARG A C 1
ATOM 663 O O . ARG A 1 86 ? -32.001 -3.339 23.269 1.00 90.31 86 ARG A O 1
ATOM 670 N N . GLY A 1 87 ? -32.517 -3.504 21.088 1.00 90.44 87 GLY A N 1
ATOM 671 C CA . GLY A 1 87 ? -33.556 -2.470 21.080 1.00 90.44 87 GLY A CA 1
ATOM 672 C C . GLY A 1 87 ? -33.016 -1.043 21.213 1.00 90.44 87 GLY A C 1
ATOM 673 O O . GLY A 1 87 ? -33.719 -0.167 21.711 1.00 90.44 87 GLY A O 1
ATOM 674 N N . ILE A 1 88 ? -31.764 -0.808 20.816 1.00 90.44 88 ILE A N 1
ATOM 675 C CA . ILE A 1 88 ? -31.094 0.490 20.943 1.00 90.44 88 ILE A CA 1
ATOM 676 C C . ILE A 1 88 ? -31.183 1.226 19.608 1.00 90.44 88 ILE A C 1
ATOM 678 O O . ILE A 1 88 ? -30.945 0.639 18.554 1.00 90.44 88 ILE A O 1
ATOM 682 N N . ALA A 1 89 ? -31.516 2.517 19.660 1.00 88.81 89 ALA A N 1
ATOM 683 C CA . ALA A 1 89 ? -31.538 3.371 18.479 1.00 88.81 89 ALA A CA 1
ATOM 684 C C . ALA A 1 89 ? -30.126 3.534 17.891 1.00 88.81 89 ALA A C 1
ATOM 686 O O . ALA A 1 89 ? -29.172 3.784 18.629 1.00 88.81 89 ALA A O 1
ATOM 687 N N . LEU A 1 90 ? -30.029 3.400 16.568 1.00 89.81 90 LEU A N 1
ATOM 688 C CA . LEU A 1 90 ? -28.785 3.566 15.818 1.00 89.81 90 LEU A CA 1
ATOM 689 C C . LEU A 1 90 ? -28.354 5.033 15.781 1.00 89.81 90 LEU A C 1
ATOM 691 O O . LEU A 1 90 ? -29.189 5.943 15.825 1.00 89.81 90 LEU A O 1
ATOM 695 N N . HIS A 1 91 ? -27.047 5.252 15.675 1.00 88.38 91 HIS A N 1
ATOM 696 C CA . HIS A 1 91 ? -26.472 6.588 15.563 1.00 88.38 91 HIS A CA 1
ATOM 697 C C . HIS A 1 91 ? -26.850 7.253 14.233 1.00 88.38 91 HIS A C 1
ATOM 699 O O . HIS A 1 91 ? -26.687 6.668 13.161 1.00 88.38 91 HIS A O 1
ATOM 705 N N . VAL A 1 92 ? -27.320 8.499 14.301 1.00 87.00 92 VAL A N 1
ATOM 706 C CA . VAL A 1 92 ? -27.577 9.335 13.122 1.00 87.00 92 VAL A CA 1
ATOM 707 C C . VAL A 1 92 ? -26.395 10.287 12.966 1.00 87.00 92 VAL A C 1
ATOM 709 O O . VAL A 1 92 ? -26.121 11.028 13.910 1.00 87.00 92 VAL A O 1
ATOM 712 N N . PRO A 1 93 ? -25.699 10.288 11.812 1.00 82.38 93 PRO A N 1
ATOM 713 C CA . PRO A 1 93 ? -24.561 11.169 11.603 1.00 82.38 93 PRO A CA 1
ATOM 714 C C . PRO A 1 93 ? -24.925 12.641 11.810 1.00 82.38 93 PRO A C 1
ATOM 716 O O . PRO A 1 93 ? -25.926 13.106 11.263 1.00 82.38 93 PRO A O 1
ATOM 719 N N . ASP A 1 94 ? -24.096 13.363 12.557 1.00 82.06 94 ASP A N 1
ATOM 720 C CA . ASP A 1 94 ? -24.260 14.793 12.819 1.00 82.06 94 ASP A CA 1
ATOM 721 C C . ASP A 1 94 ? -23.115 15.639 12.223 1.00 82.06 94 ASP A C 1
ATOM 723 O O . ASP A 1 94 ? -22.150 15.132 11.644 1.00 82.06 94 ASP A O 1
ATOM 727 N N . ALA A 1 95 ? -23.211 16.965 12.366 1.00 74.25 95 ALA A N 1
ATOM 728 C CA . ALA A 1 95 ? -22.186 17.888 11.875 1.00 74.25 95 ALA A CA 1
ATOM 729 C C . ALA A 1 95 ? -20.813 17.693 12.559 1.00 74.25 95 ALA A C 1
ATOM 731 O O . ALA A 1 95 ? -19.777 18.045 11.988 1.00 74.25 95 ALA A O 1
ATOM 732 N N . ALA A 1 96 ? -20.772 17.133 13.774 1.00 74.75 96 ALA A N 1
ATOM 733 C CA . ALA A 1 96 ? -19.518 16.831 14.459 1.00 74.75 96 ALA A CA 1
ATOM 734 C C . ALA A 1 96 ? -18.834 15.600 13.845 1.00 74.75 96 ALA A C 1
ATOM 736 O O . ALA A 1 96 ? -17.605 15.580 13.730 1.00 74.75 96 ALA A O 1
ATOM 737 N N . ASP A 1 97 ? -19.604 14.611 13.387 1.00 69.06 97 ASP A N 1
ATOM 738 C CA . ASP A 1 97 ? -19.089 13.477 12.620 1.00 69.06 97 ASP A CA 1
ATOM 739 C C . ASP A 1 97 ? -18.496 13.915 11.283 1.00 69.06 97 ASP A C 1
ATOM 741 O O . ASP A 1 97 ? -17.400 13.478 10.929 1.00 69.06 97 ASP A O 1
ATOM 745 N N . GLU A 1 98 ? -19.181 14.801 10.559 1.00 73.69 98 GLU A N 1
ATOM 746 C CA . GLU A 1 98 ? -18.682 15.348 9.291 1.00 73.69 98 GLU A CA 1
ATOM 747 C C . GLU A 1 98 ? -17.376 16.118 9.492 1.00 73.69 98 GLU A C 1
ATOM 749 O O . GLU A 1 98 ? -16.399 15.887 8.777 1.00 73.69 98 GLU A O 1
ATOM 754 N N . LYS A 1 99 ? -17.309 16.959 10.531 1.00 70.56 99 LYS A N 1
ATOM 755 C CA . LYS A 1 99 ? -16.082 17.674 10.896 1.00 70.56 99 LYS A CA 1
ATOM 756 C C . LYS A 1 99 ? -14.945 16.718 11.268 1.00 70.56 99 LYS A C 1
ATOM 758 O O . LYS A 1 99 ? -13.802 16.961 10.884 1.00 70.56 99 LYS A O 1
ATOM 763 N N . ALA A 1 100 ? -15.232 15.637 11.994 1.00 72.19 100 ALA A N 1
ATOM 764 C CA . ALA A 1 100 ? -14.231 14.635 12.361 1.00 72.19 100 ALA A CA 1
ATOM 765 C C . ALA A 1 100 ? -13.690 13.881 11.134 1.00 72.19 100 ALA A C 1
ATOM 767 O O . ALA A 1 100 ? -12.488 13.622 11.055 1.00 72.19 100 ALA A O 1
ATOM 768 N N . VAL A 1 101 ? -14.553 13.566 10.163 1.00 71.44 101 VAL A N 1
ATOM 769 C CA . VAL A 1 101 ? -14.147 12.957 8.887 1.00 71.44 101 VAL A CA 1
ATOM 770 C C . VAL A 1 101 ? -13.279 13.925 8.083 1.00 71.44 101 VAL A C 1
ATOM 772 O O . VAL A 1 101 ? -12.177 13.551 7.685 1.00 71.44 101 VAL A O 1
ATOM 775 N N . ALA A 1 102 ? -13.714 15.178 7.917 1.00 67.81 102 ALA A N 1
ATOM 776 C CA . ALA A 1 102 ? -12.961 16.204 7.194 1.00 67.81 102 ALA A CA 1
ATOM 777 C C . ALA A 1 102 ? -11.575 16.458 7.811 1.00 67.81 102 ALA A C 1
ATOM 779 O O . ALA A 1 102 ? -10.571 16.504 7.099 1.00 67.81 102 ALA A O 1
ATOM 780 N N . LEU A 1 103 ? -11.497 16.556 9.143 1.00 67.38 103 LEU A N 1
ATOM 781 C CA . LEU A 1 103 ? -10.229 16.735 9.853 1.00 67.38 103 LEU A CA 1
ATOM 782 C C . LEU A 1 103 ? -9.307 15.519 9.692 1.00 67.38 103 LEU A C 1
ATOM 784 O O . LEU A 1 103 ? -8.104 15.684 9.494 1.00 67.38 103 LEU A O 1
ATOM 788 N N . GLY A 1 104 ? -9.867 14.307 9.740 1.00 64.88 104 GLY A N 1
ATOM 789 C CA . GLY A 1 104 ? -9.117 13.072 9.528 1.00 64.88 104 GLY A CA 1
ATOM 790 C C . GLY A 1 104 ? -8.529 12.963 8.119 1.00 64.88 104 GLY A C 1
ATOM 791 O O . GLY A 1 104 ? -7.405 12.486 7.971 1.00 64.88 104 GLY A O 1
ATOM 792 N N . ILE A 1 105 ? -9.253 13.426 7.094 1.00 66.62 105 ILE A N 1
ATOM 793 C CA . ILE A 1 105 ? -8.751 13.508 5.711 1.00 66.62 105 ILE A CA 1
ATOM 794 C C . ILE A 1 105 ? -7.603 14.521 5.634 1.00 66.62 105 ILE A C 1
ATOM 796 O O . ILE A 1 105 ? -6.520 14.177 5.167 1.00 66.62 105 ILE A O 1
ATOM 800 N N . LEU A 1 106 ? -7.805 15.736 6.160 1.00 60.06 106 LEU A N 1
ATOM 801 C CA . LEU A 1 106 ? -6.806 16.810 6.120 1.00 60.06 106 LEU A CA 1
ATOM 802 C C . LEU A 1 106 ? -5.488 16.418 6.808 1.00 60.06 106 LEU A C 1
ATOM 804 O O . LEU A 1 106 ? -4.411 16.770 6.334 1.00 60.06 106 LEU A O 1
ATOM 808 N N . ARG A 1 107 ? -5.565 15.695 7.931 1.00 56.06 107 ARG A N 1
ATOM 809 C CA . ARG A 1 107 ? -4.389 15.284 8.716 1.00 56.06 107 ARG A CA 1
ATOM 810 C C . ARG A 1 107 ? -3.763 13.963 8.269 1.00 56.06 107 ARG A C 1
ATOM 812 O O . ARG A 1 107 ? -2.703 13.604 8.773 1.00 56.06 107 ARG A O 1
ATOM 819 N N . GLY A 1 108 ? -4.407 13.214 7.372 1.00 55.56 108 GLY A N 1
ATOM 820 C CA . GLY A 1 108 ? -3.985 11.850 7.037 1.00 55.56 108 GLY A CA 1
ATOM 821 C C . GLY A 1 108 ? -4.076 10.867 8.217 1.00 55.56 108 GLY A C 1
ATOM 822 O O . GLY A 1 108 ? -3.439 9.815 8.195 1.00 55.56 108 GLY A O 1
ATOM 823 N N . GLU A 1 109 ? -4.852 11.195 9.254 1.00 57.28 109 GLU A N 1
ATOM 824 C CA . GLU A 1 109 ? -4.983 10.399 10.479 1.00 57.28 109 GLU A CA 1
ATOM 825 C C . GLU A 1 109 ? -5.994 9.250 10.318 1.00 57.28 109 GLU A C 1
ATOM 827 O O . GLU A 1 109 ? -6.944 9.296 9.530 1.00 57.28 109 GLU A O 1
ATOM 832 N N . ILE A 1 110 ? -5.819 8.190 11.110 1.00 48.66 110 ILE A N 1
ATOM 833 C CA . ILE A 1 110 ? -6.792 7.101 11.223 1.00 48.66 110 ILE A CA 1
ATOM 834 C C . ILE A 1 110 ? -7.857 7.534 12.235 1.00 48.66 110 ILE A C 1
ATOM 836 O O . ILE A 1 110 ? -7.616 7.526 13.438 1.00 48.66 110 ILE A O 1
ATOM 840 N N . VAL A 1 111 ? -9.058 7.871 11.767 1.00 44.84 111 VAL A N 1
ATOM 841 C CA . VAL A 1 111 ? -10.169 8.260 12.652 1.00 44.84 111 VAL A CA 1
ATOM 842 C C . VAL A 1 111 ? -10.531 7.085 13.568 1.00 44.84 111 VAL A C 1
ATOM 844 O O . VAL A 1 111 ? -10.922 6.030 13.073 1.00 44.84 111 VAL A O 1
ATOM 847 N N . GLY A 1 112 ? -10.391 7.232 14.891 1.00 38.97 112 GLY A N 1
ATOM 848 C CA . GLY A 1 112 ? -10.790 6.209 15.872 1.00 38.97 112 GLY A CA 1
ATOM 849 C C . GLY A 1 112 ? -9.831 5.940 17.036 1.00 38.97 112 GLY A C 1
ATOM 850 O O . GLY A 1 112 ? -10.151 5.088 17.861 1.00 38.97 112 GLY A O 1
ATOM 851 N N . GLU A 1 113 ? -8.696 6.634 17.135 1.00 34.62 113 GLU A N 1
ATOM 852 C CA . GLU A 1 113 ? -7.966 6.762 18.405 1.00 34.62 113 GLU A CA 1
ATOM 853 C C . GLU A 1 113 ? -8.568 7.942 19.185 1.00 34.62 113 GLU A C 1
ATOM 855 O O . GLU A 1 113 ? -8.890 8.972 18.598 1.00 34.62 113 GLU A O 1
ATOM 860 N N . GLY A 1 114 ? -8.864 7.729 20.471 1.00 31.14 114 GLY A N 1
ATOM 861 C CA . GLY A 1 114 ? -9.734 8.585 21.280 1.00 31.14 114 GLY A CA 1
ATOM 862 C C . GLY A 1 114 ? -9.399 10.077 21.213 1.00 31.14 114 GLY A C 1
ATOM 863 O O . GLY A 1 114 ? -8.242 10.478 21.266 1.00 31.14 114 GLY A O 1
ATOM 864 N N . VAL A 1 115 ? -10.443 10.901 21.165 1.00 32.62 115 VAL A N 1
ATOM 865 C CA . VAL A 1 115 ? -10.365 12.371 21.119 1.00 32.62 115 VAL A CA 1
ATOM 866 C C . VAL A 1 115 ? -9.895 13.016 22.439 1.00 32.62 115 VAL A C 1
ATOM 868 O O . VAL A 1 115 ? -9.947 14.232 22.561 1.00 32.62 115 VAL A O 1
ATOM 871 N N . ASP A 1 116 ? -9.383 12.233 23.396 1.00 26.94 116 ASP A N 1
ATOM 872 C CA . ASP A 1 116 ? -8.989 12.703 24.735 1.00 26.94 116 ASP A CA 1
ATOM 873 C C . ASP A 1 116 ? -7.470 12.711 24.997 1.00 26.94 116 ASP A C 1
ATOM 875 O O . ASP A 1 116 ? -7.032 12.992 26.112 1.00 26.94 116 ASP A O 1
ATOM 879 N N . ALA A 1 117 ? -6.628 12.457 23.992 1.00 25.80 117 ALA A N 1
ATOM 880 C CA . ALA A 1 117 ? -5.180 12.573 24.147 1.00 25.80 117 ALA A CA 1
ATOM 881 C C . ALA A 1 117 ? -4.640 13.841 23.466 1.00 25.80 117 ALA A C 1
ATOM 883 O O . ALA A 1 117 ? -4.295 13.843 22.291 1.00 25.80 117 ALA A O 1
ATOM 884 N N . VAL A 1 118 ? -4.474 14.875 24.295 1.00 26.64 118 VAL A N 1
ATOM 885 C CA . VAL A 1 118 ? -3.559 16.013 24.114 1.00 26.64 118 VAL A CA 1
ATOM 886 C C . VAL A 1 118 ? -4.010 17.053 23.076 1.00 26.64 118 VAL A C 1
ATOM 888 O O . VAL A 1 118 ? -3.658 17.018 21.902 1.00 26.64 118 VAL A O 1
ATOM 891 N N . LEU A 1 119 ? -4.704 18.080 23.574 1.00 30.47 119 LEU A N 1
ATOM 892 C CA . LEU A 1 119 ? -4.428 19.456 23.161 1.00 30.47 119 LEU A CA 1
ATOM 893 C C . LEU A 1 119 ? -3.017 19.820 23.659 1.00 30.47 119 LEU A C 1
ATOM 895 O O . LEU A 1 119 ? -2.793 19.825 24.872 1.00 30.47 119 LEU A O 1
ATOM 899 N N . PRO A 1 120 ? -2.088 20.196 22.772 1.00 25.14 120 PRO A N 1
ATOM 900 C CA . PRO A 1 120 ? -1.208 21.306 23.053 1.00 25.14 120 PRO A CA 1
ATOM 901 C C . PRO A 1 120 ? -1.566 22.425 22.082 1.00 25.14 120 PRO A C 1
ATOM 903 O O . PRO A 1 120 ? -1.437 22.292 20.862 1.00 25.14 120 PRO A O 1
ATOM 906 N N . ASP A 1 121 ? -2.006 23.545 22.649 1.00 31.12 121 ASP A N 1
ATOM 907 C CA . ASP A 1 121 ? -1.931 24.827 21.971 1.00 31.12 121 ASP A CA 1
ATOM 908 C C . ASP A 1 121 ? -0.502 25.000 21.434 1.00 31.12 121 ASP A C 1
ATOM 910 O O . ASP A 1 121 ? 0.469 24.792 22.159 1.00 31.12 121 ASP A O 1
ATOM 914 N N . THR A 1 122 ? -0.391 25.392 20.164 1.00 37.38 122 THR A N 1
ATOM 915 C CA . THR A 1 122 ? 0.833 25.780 19.433 1.00 37.38 122 THR A CA 1
ATOM 916 C C . THR A 1 122 ? 1.717 24.660 18.852 1.00 37.38 122 THR A C 1
ATOM 918 O O . THR A 1 122 ? 2.769 24.316 19.378 1.00 37.38 122 THR A O 1
ATOM 921 N N . ILE A 1 123 ? 1.364 24.199 17.643 1.00 27.00 123 ILE A N 1
ATOM 922 C CA . ILE A 1 123 ? 2.315 23.729 16.614 1.00 27.00 123 ILE A CA 1
ATOM 923 C C . ILE A 1 123 ? 1.868 24.348 15.272 1.00 27.00 123 ILE A C 1
ATOM 925 O O . ILE A 1 123 ? 0.670 24.324 14.981 1.00 27.00 123 ILE A O 1
ATOM 929 N N . PRO A 1 124 ? 2.768 24.973 14.485 1.00 25.56 124 PRO A N 1
ATOM 930 C CA . PRO A 1 124 ? 2.384 25.821 13.361 1.00 25.56 124 PRO A CA 1
ATOM 931 C C . PRO A 1 124 ? 1.794 24.994 12.218 1.00 25.56 124 PRO A C 1
ATOM 933 O O . PRO A 1 124 ? 2.352 23.973 11.817 1.00 25.56 124 PRO A O 1
ATOM 936 N N . ALA A 1 125 ? 0.669 25.472 11.689 1.00 28.58 125 ALA A N 1
ATOM 937 C CA . ALA A 1 125 ? 0.025 24.926 10.507 1.00 28.58 125 ALA A CA 1
ATOM 938 C C . ALA A 1 125 ? 1.003 24.898 9.316 1.00 28.58 125 ALA A C 1
ATOM 940 O O . ALA A 1 125 ? 1.526 25.955 8.948 1.00 28.58 125 ALA A O 1
ATOM 941 N N . PRO A 1 126 ? 1.231 23.748 8.655 1.00 29.12 126 PRO A N 1
ATOM 942 C CA . PRO A 1 126 ? 1.627 23.774 7.262 1.00 29.12 126 PRO A CA 1
ATOM 943 C C . PRO A 1 126 ? 0.392 24.193 6.460 1.00 29.12 126 PRO A C 1
ATOM 945 O O . PRO A 1 126 ? -0.589 23.464 6.330 1.00 29.12 126 PRO A O 1
ATOM 948 N N . THR A 1 127 ? 0.439 25.434 5.994 1.00 40.50 127 THR A N 1
ATOM 949 C CA . THR A 1 127 ? -0.516 26.061 5.088 1.00 40.50 127 THR A CA 1
ATOM 950 C C . THR A 1 127 ? -0.675 25.229 3.822 1.00 40.50 127 THR A C 1
ATOM 952 O O . THR A 1 127 ? 0.227 25.230 2.995 1.00 40.50 127 THR A O 1
ATOM 955 N N . PHE A 1 128 ? -1.818 24.573 3.660 1.00 32.69 128 PHE A N 1
ATOM 956 C CA . PHE A 1 128 ? -2.504 24.423 2.375 1.00 32.69 128 PHE A CA 1
ATOM 957 C C . PHE A 1 128 ? -4.005 24.349 2.674 1.00 32.69 128 PHE A C 1
ATOM 959 O O . PHE A 1 128 ? -4.649 23.306 2.605 1.00 32.69 128 PHE A O 1
ATOM 966 N N . GLU A 1 129 ? -4.549 25.498 3.083 1.00 35.62 129 GLU A N 1
ATOM 967 C CA . GLU A 1 129 ? -5.952 25.801 2.817 1.00 35.62 129 GLU A CA 1
ATOM 968 C C . GLU A 1 129 ? -6.165 25.784 1.293 1.00 35.62 129 GLU A C 1
ATOM 970 O O . GLU A 1 129 ? -5.283 26.204 0.539 1.00 35.62 129 GLU A O 1
ATOM 975 N N . HIS A 1 130 ? -7.350 25.318 0.886 1.00 34.78 130 HIS A N 1
ATOM 976 C CA . HIS A 1 130 ? -7.894 25.254 -0.481 1.00 34.78 130 HIS A CA 1
ATOM 977 C C . HIS A 1 130 ? -7.671 23.969 -1.297 1.00 34.78 130 HIS A C 1
ATOM 979 O O . HIS A 1 130 ? -7.270 24.054 -2.446 1.00 34.78 130 HIS A O 1
ATOM 985 N N . VAL A 1 131 ? -8.047 22.790 -0.780 1.00 34.59 131 VAL A N 1
ATOM 986 C CA . VAL A 1 131 ? -8.725 21.765 -1.618 1.00 34.59 131 VAL A CA 1
ATOM 987 C C . VAL A 1 131 ? -9.713 20.951 -0.764 1.00 34.59 131 VAL A C 1
ATOM 989 O O . VAL A 1 131 ? -9.627 19.733 -0.655 1.00 34.59 131 VAL A O 1
ATOM 992 N N . ALA A 1 132 ? -10.626 21.620 -0.061 1.00 32.38 132 ALA A N 1
ATOM 993 C CA . ALA A 1 132 ? -11.699 20.930 0.666 1.00 32.38 132 ALA A CA 1
ATOM 994 C C . ALA A 1 132 ? -12.966 21.787 0.751 1.00 32.38 132 ALA A C 1
ATOM 996 O O . ALA A 1 132 ? -13.594 21.887 1.796 1.00 32.38 132 ALA A O 1
ATOM 997 N N . ALA A 1 133 ? -13.318 22.450 -0.345 1.00 31.83 133 ALA A N 1
ATOM 998 C CA . ALA A 1 133 ? -14.643 23.012 -0.549 1.00 31.83 133 ALA A CA 1
ATOM 999 C C . ALA A 1 133 ? -14.776 23.312 -2.039 1.00 31.83 133 ALA A C 1
ATOM 1001 O O . ALA A 1 133 ? -14.365 24.378 -2.460 1.00 31.83 133 ALA A O 1
ATOM 1002 N N . GLU A 1 134 ? -15.230 22.328 -2.817 1.0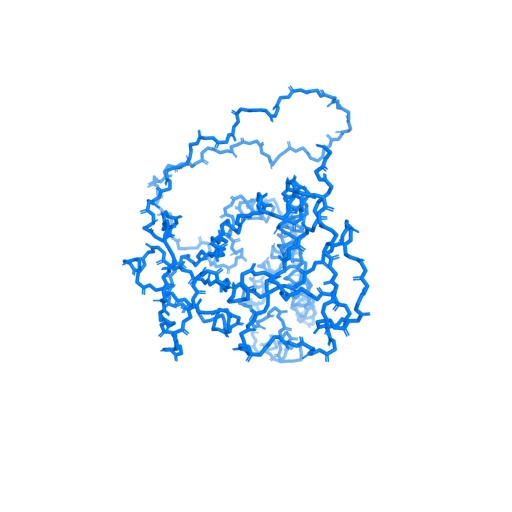0 29.83 134 GLU A N 1
ATOM 1003 C CA . GLU A 1 134 ? -16.009 22.498 -4.057 1.00 29.83 134 GLU A CA 1
ATOM 1004 C C . GLU A 1 134 ? -16.117 21.141 -4.763 1.00 29.83 134 GLU A C 1
ATOM 1006 O O . GLU A 1 134 ? -15.376 20.798 -5.677 1.00 29.83 134 GLU A O 1
ATOM 1011 N N . MET A 1 135 ? -17.079 20.336 -4.313 1.00 29.98 135 MET A N 1
ATOM 1012 C CA . MET A 1 135 ? -17.793 19.438 -5.217 1.00 29.98 135 MET A CA 1
ATOM 1013 C C . MET A 1 135 ? -19.099 20.127 -5.617 1.00 29.98 135 MET A C 1
ATOM 1015 O O . MET A 1 135 ? -20.163 19.675 -5.215 1.00 29.98 135 MET A O 1
ATOM 1019 N N . VAL A 1 136 ? -19.036 21.237 -6.359 1.00 34.25 136 VAL A N 1
ATOM 1020 C CA . VAL A 1 136 ? -20.179 21.729 -7.144 1.00 34.25 136 VAL A CA 1
ATOM 1021 C C . VAL A 1 136 ? -19.658 22.494 -8.374 1.00 34.25 136 VAL A C 1
ATOM 1023 O O . VAL A 1 136 ? -18.908 23.450 -8.242 1.00 34.25 136 VAL A O 1
ATOM 1026 N N . THR A 1 137 ? -20.147 22.079 -9.544 1.00 29.73 137 THR A N 1
ATOM 1027 C CA . THR A 1 137 ? -20.142 22.727 -10.874 1.00 29.73 137 THR A CA 1
ATOM 1028 C C . THR A 1 137 ? -18.920 22.629 -11.802 1.00 29.73 137 THR A C 1
ATOM 1030 O O . THR A 1 137 ? -17.768 22.782 -11.419 1.00 29.73 137 THR A O 1
ATOM 1033 N N . GLU A 1 138 ? -19.268 22.323 -13.059 1.00 42.31 138 GLU A N 1
ATOM 1034 C CA . GLU A 1 138 ? -18.474 22.273 -14.288 1.00 42.31 138 GLU A CA 1
ATOM 1035 C C . GLU A 1 138 ? -17.878 23.633 -14.715 1.00 42.31 138 GLU A C 1
ATOM 1037 O O . GLU A 1 138 ? -18.341 24.688 -14.299 1.00 42.31 138 GLU A O 1
ATOM 1042 N N . GLU A 1 139 ? -16.930 23.542 -15.662 1.00 38.94 139 GLU A N 1
ATOM 1043 C CA . GLU A 1 139 ? -16.374 24.588 -16.542 1.00 38.94 139 GLU A CA 1
ATOM 1044 C C . GLU A 1 139 ? -15.455 25.656 -15.917 1.00 38.94 139 GLU A C 1
ATOM 1046 O O . GLU A 1 139 ? -15.901 26.644 -15.351 1.00 38.94 139 GLU A O 1
ATOM 1051 N N . THR A 1 140 ? -14.142 25.572 -16.177 1.00 30.34 140 THR A N 1
ATOM 1052 C CA . THR A 1 140 ? -13.438 26.461 -17.134 1.00 30.34 140 THR A CA 1
ATOM 1053 C C . THR A 1 140 ? -11.921 26.223 -17.164 1.00 30.34 140 THR A C 1
ATOM 1055 O O . THR A 1 140 ? -11.296 25.761 -16.217 1.00 30.34 140 THR A O 1
ATOM 1058 N N . ALA A 1 141 ? -11.369 26.497 -18.345 1.00 30.50 141 ALA A N 1
ATOM 1059 C CA . ALA A 1 141 ? -9.996 26.345 -18.804 1.00 30.50 141 ALA A CA 1
ATOM 1060 C C . ALA A 1 141 ? -8.928 27.186 -18.072 1.00 30.50 141 ALA A C 1
ATOM 1062 O O . ALA A 1 141 ? -9.217 28.266 -17.571 1.00 30.50 141 ALA A O 1
ATOM 1063 N N . GLY A 1 142 ? -7.664 26.774 -18.248 1.00 28.33 142 GLY A N 1
ATOM 1064 C CA . GLY A 1 142 ? -6.602 27.708 -18.645 1.00 28.33 142 GLY A CA 1
ATOM 1065 C C . GLY A 1 142 ? -5.399 27.834 -17.710 1.00 28.33 142 GLY A C 1
ATOM 1066 O O . GLY A 1 142 ? -5.501 28.402 -16.634 1.00 28.33 142 GLY A O 1
ATOM 1067 N N . ASP A 1 143 ? -4.252 27.363 -18.207 1.00 32.00 143 ASP A N 1
ATOM 1068 C CA . ASP A 1 143 ? -2.900 27.910 -18.021 1.00 32.00 143 ASP A CA 1
ATOM 1069 C C . ASP A 1 143 ? -2.408 28.255 -16.602 1.00 32.00 143 ASP A C 1
ATOM 1071 O O . ASP A 1 143 ? -2.614 29.349 -16.085 1.00 32.00 143 ASP A O 1
ATOM 1075 N N . GLY A 1 144 ? -1.590 27.364 -16.027 1.00 30.38 144 GLY A N 1
ATOM 1076 C CA . GLY A 1 144 ? -0.770 27.712 -14.861 1.00 30.38 144 GLY A CA 1
ATOM 1077 C C . GLY A 1 144 ? -0.120 26.533 -14.140 1.00 30.38 144 GLY A C 1
ATOM 1078 O O . GLY A 1 144 ? -0.317 26.383 -12.942 1.00 30.38 144 GLY A O 1
ATOM 1079 N N . LEU A 1 145 ? 0.637 25.669 -14.833 1.00 31.80 145 LEU A N 1
ATOM 1080 C CA . LEU A 1 145 ? 1.230 24.471 -14.207 1.00 31.80 145 LEU A CA 1
ATOM 1081 C C . LEU A 1 145 ? 2.733 24.288 -14.485 1.00 31.80 145 LEU A C 1
ATOM 1083 O O . LEU A 1 145 ? 3.178 23.189 -14.804 1.00 31.80 145 LEU A O 1
ATOM 1087 N N . ALA A 1 146 ? 3.524 25.361 -14.383 1.00 31.19 146 ALA A N 1
ATOM 1088 C CA . ALA A 1 146 ? 4.967 25.293 -14.645 1.00 31.19 146 ALA A CA 1
ATOM 1089 C C . ALA A 1 146 ? 5.891 25.726 -13.490 1.00 31.19 146 ALA A C 1
ATOM 1091 O O . ALA A 1 146 ? 7.101 25.614 -13.651 1.00 31.19 146 ALA A O 1
ATOM 1092 N N . GLU A 1 147 ? 5.400 26.173 -12.327 1.00 36.72 147 GLU A N 1
ATOM 1093 C CA . GLU A 1 147 ? 6.300 26.822 -11.351 1.00 36.72 147 GLU A CA 1
ATOM 1094 C C . GLU A 1 147 ? 6.023 26.501 -9.872 1.00 36.72 147 GLU A C 1
ATOM 1096 O O . GLU A 1 147 ? 6.039 27.384 -9.024 1.00 36.72 147 GLU A O 1
ATOM 1101 N N . ILE A 1 148 ? 5.773 25.232 -9.521 1.00 33.25 148 ILE A N 1
ATOM 1102 C CA . ILE A 1 148 ? 5.703 24.809 -8.104 1.00 33.25 148 ILE A CA 1
ATOM 1103 C C . ILE A 1 148 ? 6.322 23.413 -7.917 1.00 33.25 148 ILE A C 1
ATOM 1105 O O . ILE A 1 148 ? 5.648 22.459 -7.540 1.00 33.25 148 ILE A O 1
ATOM 1109 N N . THR A 1 149 ? 7.618 23.255 -8.196 1.00 32.59 149 THR A N 1
ATOM 1110 C CA . THR A 1 149 ? 8.348 22.009 -7.862 1.00 32.59 149 THR A CA 1
ATOM 1111 C C . THR A 1 149 ? 9.649 22.221 -7.101 1.00 32.59 149 THR A C 1
ATOM 1113 O O . THR A 1 149 ? 10.477 21.318 -7.072 1.00 32.59 149 THR A O 1
ATOM 1116 N N . ASP A 1 150 ? 9.859 23.362 -6.446 1.00 39.03 150 ASP A N 1
ATOM 1117 C CA . ASP A 1 150 ? 11.108 23.562 -5.711 1.00 39.03 150 ASP A CA 1
ATOM 1118 C C . ASP A 1 150 ? 10.869 24.310 -4.399 1.00 39.03 150 ASP A C 1
ATOM 1120 O O . ASP A 1 150 ? 10.686 25.526 -4.412 1.00 39.03 150 ASP A O 1
ATOM 1124 N N . ARG A 1 151 ? 10.813 23.550 -3.287 1.00 38.78 151 ARG A N 1
ATOM 1125 C CA . ARG A 1 151 ? 11.106 23.918 -1.875 1.00 38.78 151 ARG A CA 1
ATOM 1126 C C . ARG A 1 151 ? 10.305 23.067 -0.872 1.00 38.78 151 ARG A C 1
ATOM 1128 O O . ARG A 1 151 ? 9.344 23.528 -0.267 1.00 38.78 151 ARG A O 1
ATOM 1135 N N . LEU A 1 152 ? 10.783 21.855 -0.593 1.00 34.91 152 LEU A N 1
ATOM 1136 C CA . LEU A 1 152 ? 10.670 21.253 0.743 1.00 34.91 152 LEU A CA 1
ATOM 1137 C C . LEU A 1 152 ? 12.079 20.822 1.179 1.00 34.91 152 LEU A C 1
ATOM 1139 O O . LEU A 1 152 ? 12.800 20.237 0.366 1.00 34.91 152 LEU A O 1
ATOM 1143 N N . PRO A 1 153 ? 12.520 21.121 2.416 1.00 36.56 153 PRO A N 1
ATOM 1144 C CA . PRO A 1 153 ? 13.864 20.793 2.869 1.00 36.56 153 PRO A CA 1
ATOM 1145 C C . PRO A 1 153 ? 13.976 19.280 3.080 1.00 36.56 153 PRO A C 1
ATOM 1147 O O . PRO A 1 153 ? 13.642 18.745 4.135 1.00 36.56 153 PRO A O 1
ATOM 1150 N N . GLN A 1 154 ? 14.449 18.574 2.056 1.00 48.72 154 GLN A N 1
ATOM 1151 C CA . GLN A 1 154 ? 14.852 17.181 2.178 1.00 48.72 154 GLN A CA 1
ATOM 1152 C C . GLN A 1 154 ? 16.023 17.119 3.164 1.00 48.72 154 GLN A C 1
ATOM 1154 O O . GLN A 1 154 ? 17.097 17.657 2.890 1.00 48.72 154 GLN A O 1
ATOM 1159 N N . LYS A 1 155 ? 15.849 16.443 4.307 1.00 52.69 155 LYS A N 1
ATOM 1160 C CA . LYS A 1 155 ? 16.998 15.919 5.058 1.00 52.69 155 LYS A CA 1
ATOM 1161 C C . LYS A 1 155 ? 17.855 15.159 4.046 1.00 52.69 155 LYS A C 1
ATOM 1163 O O . LYS A 1 155 ? 17.388 14.199 3.435 1.00 52.69 155 LYS A O 1
ATOM 1168 N N . THR A 1 156 ? 19.074 15.633 3.811 1.00 59.03 156 THR A N 1
ATOM 1169 C CA . THR A 1 156 ? 19.959 15.089 2.780 1.00 59.03 156 THR A CA 1
ATOM 1170 C C . THR A 1 156 ? 20.459 13.719 3.216 1.00 59.03 156 THR A C 1
ATOM 1172 O O . THR A 1 156 ? 21.498 13.591 3.856 1.00 59.03 156 THR A O 1
ATOM 1175 N N . CYS A 1 157 ? 19.688 12.696 2.885 1.00 70.69 157 CYS A N 1
ATOM 1176 C CA . CYS A 1 157 ? 20.026 11.301 3.093 1.00 70.69 157 CYS A CA 1
ATOM 1177 C C . CYS A 1 157 ? 21.198 10.928 2.178 1.00 70.69 157 CYS A C 1
ATOM 1179 O O . CYS A 1 157 ? 21.115 11.092 0.952 1.00 70.69 157 CYS A O 1
ATOM 1181 N N . SER A 1 158 ? 22.305 10.438 2.741 1.00 74.81 158 SER A N 1
ATOM 1182 C CA . SER A 1 158 ? 23.519 10.136 1.965 1.00 74.81 158 SER A CA 1
ATOM 1183 C C . SER A 1 158 ? 23.249 9.087 0.878 1.00 74.81 158 SER A C 1
ATOM 1185 O O . SER A 1 158 ? 23.841 9.138 -0.206 1.00 74.81 158 SER A O 1
ATOM 1187 N N . ARG A 1 159 ? 22.270 8.202 1.118 1.00 76.06 159 ARG A N 1
ATOM 1188 C CA . ARG A 1 159 ? 21.797 7.177 0.178 1.00 76.06 159 ARG A CA 1
ATOM 1189 C C . ARG A 1 159 ? 21.085 7.714 -1.056 1.00 76.06 159 ARG A C 1
ATOM 1191 O O . ARG A 1 159 ? 21.233 7.118 -2.121 1.00 76.06 159 ARG A O 1
ATOM 1198 N N . MET A 1 160 ? 20.404 8.856 -0.980 1.00 67.06 160 MET A N 1
ATOM 1199 C CA . MET A 1 160 ? 19.737 9.456 -2.151 1.00 67.06 160 MET A CA 1
ATOM 1200 C C . MET A 1 160 ? 20.747 9.982 -3.184 1.00 67.06 160 MET A C 1
ATOM 1202 O O . MET A 1 160 ? 20.549 9.884 -4.401 1.00 67.06 160 MET A O 1
ATOM 1206 N N . ASN A 1 161 ? 21.907 10.441 -2.713 1.00 65.56 161 ASN A N 1
ATOM 1207 C CA . ASN A 1 161 ? 22.941 11.049 -3.551 1.00 65.56 161 ASN A CA 1
ATOM 1208 C C . ASN A 1 161 ? 24.075 10.105 -3.954 1.00 65.56 161 ASN A C 1
ATOM 1210 O O . ASN A 1 161 ? 25.042 10.537 -4.584 1.00 65.56 161 ASN A O 1
ATOM 1214 N N . LEU A 1 162 ? 23.959 8.809 -3.665 1.00 64.75 162 LEU A N 1
ATOM 1215 C CA . LEU A 1 162 ? 25.009 7.854 -3.991 1.00 64.75 162 LEU A CA 1
ATOM 1216 C C . LEU A 1 162 ? 25.248 7.796 -5.507 1.00 64.75 162 LEU A C 1
ATOM 1218 O O . LEU A 1 162 ? 24.340 7.498 -6.279 1.00 64.75 162 LEU A O 1
ATOM 1222 N N . LYS A 1 163 ? 26.460 8.169 -5.938 1.00 57.75 163 LYS A N 1
ATOM 1223 C CA . LYS A 1 163 ? 26.876 8.208 -7.354 1.00 57.75 163 LYS A CA 1
ATOM 1224 C C . LYS A 1 163 ? 27.500 6.896 -7.835 1.00 57.75 163 LYS A C 1
ATOM 1226 O O . LYS A 1 163 ? 27.745 6.752 -9.025 1.00 57.75 163 LYS A O 1
ATOM 1231 N N . LYS A 1 164 ? 27.813 5.979 -6.919 1.00 61.69 164 LYS A N 1
ATOM 1232 C CA . LYS A 1 164 ? 28.515 4.726 -7.209 1.00 61.69 164 LYS A CA 1
ATOM 1233 C C . LYS A 1 164 ? 27.638 3.529 -6.861 1.00 61.69 164 LYS A C 1
ATOM 1235 O O . LYS A 1 164 ? 26.736 3.629 -6.034 1.00 61.69 164 LYS A O 1
ATOM 1240 N N . HIS A 1 165 ? 27.937 2.414 -7.507 1.00 58.06 165 HIS A N 1
ATOM 1241 C CA . HIS A 1 165 ? 27.407 1.092 -7.206 1.00 58.06 165 HIS A CA 1
ATOM 1242 C C . HIS A 1 165 ? 27.942 0.645 -5.841 1.00 58.06 165 HIS A C 1
ATOM 1244 O O . HIS A 1 165 ? 29.157 0.654 -5.633 1.00 58.06 165 HIS A O 1
ATOM 1250 N N . HIS A 1 166 ? 27.064 0.297 -4.897 1.00 69.12 166 HIS A N 1
ATOM 1251 C CA . HIS A 1 166 ? 27.489 -0.246 -3.608 1.00 69.12 166 HIS A CA 1
ATOM 1252 C C . HIS A 1 166 ? 26.837 -1.595 -3.365 1.00 69.12 166 HIS A C 1
ATOM 1254 O O . HIS A 1 166 ? 25.628 -1.773 -3.497 1.00 69.12 166 HIS A O 1
ATOM 1260 N N . ARG A 1 167 ? 27.669 -2.543 -2.938 1.00 83.81 167 ARG A N 1
ATOM 1261 C CA . ARG A 1 167 ? 27.188 -3.784 -2.355 1.00 83.81 167 ARG A CA 1
ATOM 1262 C C . ARG A 1 167 ? 26.740 -3.485 -0.931 1.00 83.81 167 ARG A C 1
ATOM 1264 O O . ARG A 1 167 ? 27.574 -3.176 -0.079 1.00 83.81 167 ARG A O 1
ATOM 1271 N N . LEU A 1 168 ? 25.439 -3.541 -0.689 1.00 87.88 168 LEU A N 1
ATOM 1272 C CA . LEU A 1 168 ? 24.850 -3.353 0.633 1.00 87.88 168 LEU A CA 1
ATOM 1273 C C . LEU A 1 168 ? 24.535 -4.697 1.261 1.00 87.88 168 LEU A C 1
ATOM 1275 O O . LEU A 1 168 ? 24.452 -5.717 0.579 1.00 87.88 168 LEU A O 1
ATOM 1279 N N . ARG A 1 169 ? 24.404 -4.706 2.583 1.00 91.56 169 ARG A N 1
ATOM 1280 C CA . ARG A 1 169 ? 24.012 -5.885 3.344 1.00 91.56 169 ARG A CA 1
ATOM 1281 C C . ARG A 1 169 ? 22.623 -5.627 3.894 1.00 91.56 169 ARG A C 1
ATOM 1283 O O . ARG A 1 169 ? 22.431 -4.630 4.568 1.00 91.56 169 ARG A O 1
ATOM 1290 N N . CYS A 1 170 ? 21.684 -6.525 3.622 1.00 91.50 170 CYS A N 1
ATOM 1291 C CA . CYS A 1 170 ? 20.343 -6.432 4.181 1.00 91.50 170 CYS A CA 1
ATOM 1292 C C . CYS A 1 170 ? 20.404 -6.562 5.703 1.00 91.50 170 CYS A C 1
ATOM 1294 O O . CYS A 1 170 ? 20.953 -7.543 6.211 1.00 91.50 170 CYS A O 1
ATOM 1296 N N . ASP A 1 171 ? 19.822 -5.623 6.439 1.00 91.31 171 ASP A N 1
ATOM 1297 C CA . ASP A 1 171 ? 19.863 -5.655 7.903 1.00 91.31 171 ASP A CA 1
ATOM 1298 C C . ASP A 1 171 ? 19.023 -6.776 8.508 1.00 91.31 171 ASP A C 1
ATOM 1300 O O . ASP A 1 171 ? 19.351 -7.273 9.586 1.00 91.31 171 ASP A O 1
ATOM 1304 N N . MET A 1 172 ? 18.010 -7.249 7.777 1.00 90.00 172 MET A N 1
ATOM 1305 C CA . MET A 1 172 ? 17.140 -8.330 8.233 1.00 90.00 172 MET A CA 1
ATOM 1306 C C . MET A 1 172 ? 17.723 -9.722 7.953 1.00 90.00 172 MET A C 1
ATOM 1308 O O . MET A 1 172 ? 17.950 -10.498 8.876 1.00 90.00 172 MET A O 1
ATOM 1312 N N . CYS A 1 173 ? 17.989 -10.063 6.688 1.00 92.12 173 CYS A N 1
ATOM 1313 C CA . CYS A 1 173 ? 18.472 -11.407 6.327 1.00 92.12 173 CYS A CA 1
ATOM 1314 C C . CYS A 1 173 ? 19.995 -11.513 6.196 1.00 92.12 173 CYS A C 1
ATOM 1316 O O . CYS A 1 173 ? 20.512 -12.593 5.916 1.00 92.12 173 CYS A O 1
ATOM 1318 N N . ARG A 1 174 ? 20.724 -10.406 6.384 1.00 91.50 174 ARG A N 1
ATOM 1319 C CA . ARG A 1 174 ? 22.193 -10.338 6.344 1.00 91.50 174 ARG A CA 1
ATOM 1320 C C . ARG A 1 174 ? 22.837 -10.720 5.009 1.00 91.50 174 ARG A C 1
ATOM 1322 O O . ARG A 1 174 ? 24.069 -10.744 4.947 1.00 91.50 174 ARG A O 1
ATOM 1329 N N . THR A 1 175 ? 22.054 -10.964 3.958 1.00 88.69 175 THR A N 1
ATOM 1330 C CA . THR A 1 175 ? 22.562 -11.221 2.608 1.00 88.69 175 THR A CA 1
ATOM 1331 C C . THR A 1 175 ? 23.026 -9.930 1.950 1.00 88.69 175 THR A C 1
ATOM 1333 O O . THR A 1 175 ? 22.474 -8.851 2.174 1.00 88.69 175 THR A O 1
ATOM 1336 N N . TYR A 1 176 ? 24.076 -10.044 1.141 1.00 88.19 176 TYR A N 1
ATOM 1337 C CA . TYR A 1 176 ? 24.563 -8.925 0.351 1.00 88.19 176 TYR A CA 1
ATOM 1338 C C . TYR A 1 176 ? 23.755 -8.790 -0.934 1.00 88.19 176 TYR A C 1
ATOM 1340 O O . TYR A 1 176 ? 23.543 -9.776 -1.639 1.00 88.19 176 TYR A O 1
ATOM 1348 N N . PHE A 1 177 ? 23.382 -7.562 -1.264 1.00 84.88 177 PHE A N 1
ATOM 1349 C CA . PHE A 1 177 ? 22.741 -7.208 -2.516 1.00 84.88 177 PHE A CA 1
ATOM 1350 C C . PHE A 1 177 ? 23.440 -6.023 -3.167 1.00 84.88 177 PHE A C 1
ATOM 1352 O O . PHE A 1 177 ? 24.179 -5.277 -2.528 1.00 84.88 177 PHE A O 1
ATOM 1359 N N . ASP A 1 178 ? 23.233 -5.885 -4.466 1.00 83.19 178 ASP A N 1
ATOM 1360 C CA . ASP A 1 178 ? 23.855 -4.843 -5.261 1.00 83.19 178 ASP A CA 1
ATOM 1361 C C . ASP A 1 178 ? 22.789 -3.824 -5.671 1.00 83.19 178 ASP A C 1
ATOM 1363 O O . ASP A 1 178 ? 21.808 -4.156 -6.346 1.00 83.19 178 ASP A O 1
ATOM 1367 N N . THR A 1 179 ? 22.981 -2.583 -5.224 1.00 81.81 179 THR A N 1
ATOM 1368 C CA . THR A 1 179 ? 22.037 -1.474 -5.432 1.00 81.81 179 THR A CA 1
ATOM 1369 C C . THR A 1 179 ? 21.935 -1.033 -6.883 1.00 81.81 179 THR A C 1
ATOM 1371 O O . THR A 1 179 ? 21.090 -0.210 -7.220 1.00 81.81 179 THR A O 1
ATOM 1374 N N . SER A 1 180 ? 22.788 -1.565 -7.752 1.00 73.19 180 SER A N 1
ATOM 1375 C CA . SER A 1 180 ? 22.781 -1.298 -9.191 1.00 73.19 180 SER A CA 1
ATOM 1376 C C . SER A 1 180 ? 21.686 -2.063 -9.919 1.00 73.19 180 SER A C 1
ATOM 1378 O O . SER A 1 180 ? 21.256 -1.635 -10.986 1.00 73.19 180 SER A O 1
ATOM 1380 N N . TYR A 1 181 ? 21.248 -3.192 -9.354 1.00 67.44 181 TYR A N 1
ATOM 1381 C CA . TYR A 1 181 ? 20.374 -4.144 -10.044 1.00 67.44 181 TYR A CA 1
ATOM 1382 C C . TYR A 1 181 ? 19.058 -4.391 -9.321 1.00 67.44 181 TYR A C 1
ATOM 1384 O O . TYR A 1 181 ? 18.118 -4.882 -9.939 1.00 67.44 181 TYR A O 1
ATOM 1392 N N . MET A 1 182 ? 18.985 -4.089 -8.024 1.00 75.00 182 MET A N 1
ATOM 1393 C CA . MET A 1 182 ? 17.811 -4.401 -7.220 1.00 75.00 182 MET A CA 1
ATOM 1394 C C . MET A 1 182 ? 17.257 -3.159 -6.544 1.00 75.00 182 MET A C 1
ATOM 1396 O O . MET A 1 182 ? 17.997 -2.340 -5.997 1.00 75.00 182 MET A O 1
ATOM 1400 N N . GLU A 1 183 ? 15.931 -3.055 -6.581 1.00 84.19 183 GLU A N 1
ATOM 1401 C CA . GLU A 1 183 ? 15.204 -2.151 -5.707 1.00 84.19 183 GLU A CA 1
ATOM 1402 C C . GLU A 1 183 ? 15.427 -2.580 -4.256 1.00 84.19 183 GLU A C 1
ATOM 1404 O O . GLU A 1 183 ? 15.560 -3.766 -3.934 1.00 84.19 183 GLU A O 1
ATOM 1409 N N . TYR A 1 184 ? 15.510 -1.596 -3.375 1.00 89.06 184 TYR A N 1
ATOM 1410 C CA . TYR A 1 184 ? 15.684 -1.834 -1.953 1.00 89.06 184 TYR A CA 1
ATOM 1411 C C . TYR A 1 184 ? 14.988 -0.730 -1.162 1.00 89.06 184 TYR A C 1
ATOM 1413 O O . TYR A 1 184 ? 14.702 0.344 -1.699 1.00 89.06 184 TYR A O 1
ATOM 1421 N N . LEU A 1 185 ? 14.682 -0.995 0.104 1.00 89.19 185 LEU A N 1
ATOM 1422 C CA . LEU A 1 185 ? 14.173 0.027 1.014 1.00 89.19 185 LEU A CA 1
ATOM 1423 C C . LEU A 1 185 ? 15.299 0.535 1.902 1.00 89.19 185 LEU A C 1
ATOM 1425 O O . LEU A 1 185 ? 16.135 -0.245 2.357 1.00 89.19 185 LEU A O 1
ATOM 1429 N N . HIS A 1 186 ? 15.291 1.832 2.168 1.00 89.69 186 HIS A N 1
ATOM 1430 C CA . HIS A 1 186 ? 16.283 2.493 2.996 1.00 89.69 186 HIS A CA 1
ATOM 1431 C C . HIS A 1 186 ? 15.617 3.401 4.028 1.00 89.69 186 HIS A C 1
ATOM 1433 O O . HIS A 1 186 ? 14.693 4.139 3.690 1.00 89.69 186 HIS A O 1
ATOM 1439 N N . CYS A 1 187 ? 16.095 3.396 5.271 1.00 88.75 187 CYS A N 1
ATOM 1440 C CA . CYS A 1 187 ? 15.654 4.360 6.277 1.00 88.75 187 CYS A CA 1
ATOM 1441 C C . CYS A 1 187 ? 16.715 5.437 6.518 1.00 88.75 187 CYS A C 1
ATOM 1443 O O . CYS A 1 187 ? 17.752 5.165 7.125 1.00 88.75 187 CYS A O 1
ATOM 1445 N N . CYS A 1 188 ? 16.392 6.678 6.149 1.00 85.88 188 CYS A N 1
ATOM 1446 C CA . CYS A 1 188 ? 17.266 7.836 6.366 1.00 85.88 188 CYS A CA 1
ATOM 1447 C C . CYS A 1 188 ? 17.299 8.312 7.832 1.00 85.88 188 CYS A C 1
ATOM 1449 O O . CYS A 1 188 ? 18.098 9.165 8.209 1.00 85.88 188 CYS A O 1
ATOM 1451 N N . GLU A 1 189 ? 16.410 7.790 8.679 1.00 86.38 189 GLU A N 1
ATOM 1452 C CA . GLU A 1 189 ? 16.302 8.178 10.091 1.00 86.38 189 GLU A CA 1
ATOM 1453 C C . GLU A 1 189 ? 17.143 7.270 11.002 1.00 86.38 189 GLU A C 1
ATOM 1455 O O . GLU A 1 189 ? 17.582 7.689 12.070 1.00 86.38 189 GLU A O 1
ATOM 1460 N N . CYS A 1 190 ? 17.491 6.064 10.540 1.00 83.12 190 CYS A N 1
ATOM 1461 C CA . CYS A 1 190 ? 18.373 5.128 11.243 1.00 83.12 190 CYS A CA 1
ATOM 1462 C C . CYS A 1 190 ? 19.859 5.391 10.971 1.00 83.12 190 CYS A C 1
ATOM 1464 O O . CYS A 1 190 ? 20.605 4.466 10.635 1.00 83.12 190 CYS A O 1
ATOM 1466 N N . ASN A 1 191 ? 20.294 6.646 11.094 1.00 79.50 191 ASN A N 1
ATOM 1467 C CA . ASN A 1 191 ? 21.687 7.048 10.865 1.00 79.50 191 ASN A CA 1
ATOM 1468 C C . ASN A 1 191 ? 22.241 6.540 9.510 1.00 79.50 191 ASN A C 1
ATOM 1470 O O . ASN A 1 191 ? 23.375 6.069 9.437 1.00 79.50 191 ASN A O 1
ATOM 1474 N N . ASP A 1 192 ? 21.398 6.538 8.466 1.00 75.00 192 ASP A N 1
ATOM 1475 C CA . ASP A 1 192 ? 21.682 6.019 7.116 1.00 75.00 192 ASP A CA 1
ATOM 1476 C C . ASP A 1 192 ? 22.185 4.556 7.048 1.00 75.00 192 ASP A C 1
ATOM 1478 O O . ASP A 1 192 ? 22.777 4.133 6.050 1.00 75.00 192 ASP A O 1
ATOM 1482 N N . SER A 1 193 ? 21.933 3.755 8.086 1.00 81.50 193 SER A N 1
ATOM 1483 C CA . SER A 1 193 ? 22.509 2.409 8.223 1.00 81.50 193 SER A CA 1
ATOM 1484 C C . SER A 1 193 ? 21.542 1.261 7.961 1.00 81.50 193 SER A C 1
ATOM 1486 O O . SER A 1 193 ? 21.979 0.117 7.980 1.00 81.50 193 SER A O 1
ATOM 1488 N N . PHE A 1 194 ? 20.259 1.549 7.732 1.00 89.00 194 PHE A N 1
ATOM 1489 C CA . PHE A 1 194 ? 19.238 0.514 7.630 1.00 89.00 194 PHE A CA 1
ATOM 1490 C C . PHE A 1 194 ? 18.784 0.310 6.185 1.00 89.00 194 PHE A C 1
ATOM 1492 O O . PHE A 1 194 ? 18.087 1.158 5.617 1.00 89.00 194 PHE A O 1
ATOM 1499 N N . ASP A 1 195 ? 19.172 -0.827 5.612 1.00 91.06 195 ASP A N 1
ATOM 1500 C CA . ASP A 1 195 ? 18.929 -1.198 4.222 1.00 91.06 195 ASP A CA 1
ATOM 1501 C C . ASP A 1 195 ? 18.238 -2.577 4.143 1.00 91.06 195 ASP A C 1
ATOM 1503 O O . ASP A 1 195 ? 18.711 -3.577 4.691 1.00 91.06 195 ASP A O 1
ATOM 1507 N N . LEU A 1 196 ? 17.115 -2.673 3.426 1.00 90.31 196 LEU A N 1
ATOM 1508 C CA . LEU A 1 196 ? 16.360 -3.917 3.231 1.00 90.31 196 LEU A CA 1
ATOM 1509 C C . LEU A 1 196 ? 16.333 -4.325 1.761 1.00 90.31 196 LEU A C 1
ATOM 1511 O O . LEU A 1 196 ? 15.893 -3.559 0.908 1.00 90.31 196 LEU A O 1
ATOM 1515 N N . CYS A 1 197 ? 16.725 -5.569 1.474 1.00 90.06 197 CYS A N 1
ATOM 1516 C CA . CYS A 1 197 ? 16.543 -6.142 0.140 1.00 90.06 197 CYS A CA 1
ATOM 1517 C C . CYS A 1 197 ? 15.056 -6.331 -0.193 1.00 90.06 197 CYS A C 1
ATOM 1519 O O . CYS A 1 197 ? 14.235 -6.481 0.712 1.00 90.06 197 CYS A O 1
ATOM 1521 N N . ASP A 1 198 ? 14.726 -6.404 -1.481 1.00 86.62 198 ASP A N 1
ATOM 1522 C CA . ASP A 1 198 ? 13.353 -6.549 -1.982 1.00 86.62 198 ASP A CA 1
ATOM 1523 C C . ASP A 1 198 ? 12.564 -7.692 -1.306 1.00 86.62 198 ASP A C 1
ATOM 1525 O O . ASP A 1 198 ? 11.483 -7.494 -0.753 1.00 86.62 198 ASP A O 1
ATOM 1529 N N . SER A 1 199 ? 13.166 -8.881 -1.190 1.00 86.75 199 SER A N 1
ATOM 1530 C CA . SER A 1 199 ? 12.523 -10.031 -0.530 1.00 86.75 199 SER A CA 1
ATOM 1531 C C . SER A 1 199 ? 12.247 -9.818 0.964 1.00 86.75 199 SER A C 1
ATOM 1533 O O . SER A 1 199 ? 11.382 -10.477 1.539 1.00 86.75 199 SER A O 1
ATOM 1535 N N . CYS A 1 200 ? 13.025 -8.955 1.616 1.00 86.38 200 CYS A N 1
ATOM 1536 C CA . CYS A 1 200 ? 12.849 -8.581 3.017 1.00 86.38 200 CYS A CA 1
ATOM 1537 C C . CYS A 1 200 ? 11.855 -7.426 3.170 1.00 86.38 200 CYS A C 1
ATOM 1539 O O . CYS A 1 200 ? 11.049 -7.442 4.095 1.00 86.38 200 CYS A O 1
ATOM 1541 N N . ALA A 1 201 ? 11.865 -6.476 2.238 1.00 85.56 201 ALA A N 1
ATOM 1542 C CA . ALA A 1 201 ? 10.905 -5.386 2.154 1.00 85.56 201 ALA A CA 1
ATOM 1543 C C . ALA A 1 201 ? 9.466 -5.899 1.982 1.00 85.56 201 ALA A C 1
ATOM 1545 O O . ALA A 1 201 ? 8.562 -5.440 2.679 1.00 85.56 201 ALA A O 1
ATOM 1546 N N . ALA A 1 202 ? 9.269 -6.914 1.135 1.00 81.06 202 ALA A N 1
ATOM 1547 C CA . ALA A 1 202 ? 7.969 -7.549 0.903 1.00 81.06 202 ALA A CA 1
ATOM 1548 C C . ALA A 1 202 ? 7.377 -8.239 2.147 1.00 81.06 202 ALA A C 1
ATOM 1550 O O . ALA A 1 202 ? 6.180 -8.493 2.203 1.00 81.06 202 ALA A O 1
ATOM 1551 N N . LYS A 1 203 ? 8.206 -8.547 3.152 1.00 81.62 203 LYS A N 1
ATOM 1552 C CA . LYS A 1 203 ? 7.760 -9.135 4.426 1.00 81.62 203 LYS A CA 1
ATOM 1553 C C . LYS A 1 203 ? 7.345 -8.078 5.455 1.00 81.62 203 LYS A C 1
ATOM 1555 O O . LYS A 1 203 ? 6.963 -8.447 6.558 1.00 81.62 203 LYS A O 1
ATOM 1560 N N . SER A 1 204 ? 7.436 -6.795 5.087 1.00 60.69 204 SER A N 1
ATOM 1561 C CA . SER A 1 204 ? 6.836 -5.628 5.748 1.00 60.69 204 SER A CA 1
ATOM 1562 C C . SER A 1 204 ? 6.866 -5.651 7.277 1.00 60.69 204 SER A C 1
ATOM 1564 O O . SER A 1 204 ? 5.858 -5.400 7.932 1.00 60.69 204 SER A O 1
ATOM 1566 N N . LEU A 1 205 ? 8.037 -5.914 7.858 1.00 58.72 205 LEU A N 1
ATOM 1567 C CA . LEU A 1 205 ? 8.243 -5.666 9.279 1.00 58.72 205 LEU A CA 1
ATOM 1568 C C . LEU A 1 205 ? 8.683 -4.204 9.452 1.00 58.72 205 LEU A C 1
ATOM 1570 O O . LEU A 1 205 ? 9.720 -3.830 8.896 1.00 58.72 205 LEU A O 1
ATOM 1574 N N . PRO A 1 206 ? 7.925 -3.365 10.184 1.00 61.69 206 PRO A N 1
ATOM 1575 C CA . PRO A 1 206 ? 8.392 -2.033 10.539 1.00 61.69 206 PRO A CA 1
ATOM 1576 C C . PRO A 1 206 ? 9.652 -2.184 11.392 1.00 61.69 206 PRO A C 1
ATOM 1578 O O . PRO A 1 206 ? 9.640 -2.883 12.405 1.00 61.69 206 PRO A O 1
ATOM 1581 N N . HIS A 1 207 ? 10.759 -1.572 10.973 1.00 72.06 207 HIS A N 1
ATOM 1582 C CA . HIS A 1 207 ? 12.018 -1.688 11.708 1.00 72.06 207 HIS A CA 1
ATOM 1583 C C . HIS A 1 207 ? 11.994 -0.866 12.998 1.00 72.06 207 HIS A C 1
ATOM 1585 O O . HIS A 1 207 ? 12.516 -1.344 14.002 1.00 72.06 207 HIS A O 1
ATOM 1591 N N . GLN A 1 208 ? 11.354 0.315 12.992 1.00 76.62 208 GLN A N 1
ATOM 1592 C CA . GLN A 1 208 ? 11.027 1.133 14.171 1.00 76.62 208 GLN A CA 1
ATOM 1593 C C . GLN A 1 208 ? 9.776 2.002 13.934 1.00 76.62 208 GLN A C 1
ATOM 1595 O O . GLN A 1 208 ? 9.479 2.384 12.802 1.00 76.62 208 GLN A O 1
ATOM 1600 N N . ALA A 1 209 ? 9.040 2.321 15.005 1.00 75.31 209 ALA A N 1
ATOM 1601 C CA . ALA A 1 209 ? 7.870 3.199 14.947 1.00 75.31 209 ALA A CA 1
ATOM 1602 C C . ALA A 1 209 ? 8.277 4.646 14.618 1.00 75.31 209 ALA A C 1
ATOM 1604 O O . ALA A 1 209 ? 9.224 5.168 15.199 1.00 75.31 209 ALA A O 1
ATOM 1605 N N . GLY A 1 210 ? 7.554 5.285 13.695 1.00 77.56 210 GLY A N 1
ATOM 1606 C CA . GLY A 1 210 ? 7.805 6.667 13.268 1.00 77.56 210 GLY A CA 1
ATOM 1607 C C . GLY A 1 210 ? 8.837 6.821 12.150 1.00 77.56 210 GLY A C 1
ATOM 1608 O O . GLY A 1 210 ? 8.916 7.894 11.567 1.00 77.56 210 GLY A O 1
ATOM 1609 N N . HIS A 1 211 ? 9.570 5.759 11.802 1.00 83.06 211 HIS A N 1
ATOM 1610 C CA . HIS A 1 211 ? 10.572 5.815 10.747 1.00 83.06 211 HIS A CA 1
ATOM 1611 C C . HIS A 1 211 ? 10.003 5.498 9.368 1.00 83.06 211 HIS A C 1
ATOM 1613 O O . HIS A 1 211 ? 9.384 4.453 9.157 1.00 83.06 211 HIS A O 1
ATOM 1619 N N . THR A 1 212 ? 10.296 6.362 8.395 1.00 83.88 212 THR A N 1
ATOM 1620 C CA . THR A 1 212 ? 9.894 6.139 7.001 1.00 83.88 212 THR A CA 1
ATOM 1621 C C . THR A 1 212 ? 10.961 5.351 6.241 1.00 83.88 212 THR A C 1
ATOM 1623 O O . THR A 1 212 ? 12.153 5.674 6.277 1.00 83.88 212 THR A O 1
ATOM 1626 N N . LEU A 1 213 ? 10.524 4.305 5.534 1.00 85.69 213 LEU A N 1
ATOM 1627 C CA . LEU A 1 213 ? 11.343 3.568 4.576 1.00 85.69 213 LEU A CA 1
ATOM 1628 C C . LEU A 1 213 ? 11.125 4.135 3.172 1.00 85.69 213 LEU A C 1
ATOM 1630 O O . LEU A 1 213 ? 10.017 4.120 2.642 1.00 85.69 213 LEU A O 1
ATOM 1634 N N . TYR A 1 214 ? 12.204 4.600 2.558 1.00 85.50 214 TYR A N 1
ATOM 1635 C CA . TYR A 1 214 ? 12.219 5.133 1.206 1.00 85.50 214 TYR A CA 1
ATOM 1636 C C . TYR A 1 214 ? 12.580 4.033 0.221 1.00 85.50 214 TYR A C 1
ATOM 1638 O O . TYR A 1 214 ? 13.563 3.310 0.406 1.00 85.50 214 TYR A O 1
ATOM 1646 N N . LYS A 1 215 ? 11.795 3.921 -0.852 1.00 87.25 215 LYS A N 1
ATOM 1647 C CA . LYS A 1 215 ? 12.108 3.017 -1.953 1.00 87.25 215 LYS A CA 1
ATOM 1648 C C . LYS A 1 215 ? 13.224 3.609 -2.801 1.00 87.25 215 LYS A C 1
ATOM 1650 O O . LYS A 1 215 ? 13.069 4.662 -3.414 1.00 87.25 215 LYS A O 1
ATOM 1655 N N . MET A 1 216 ? 14.343 2.903 -2.842 1.00 84.12 216 MET A N 1
ATOM 1656 C CA . MET A 1 216 ? 15.523 3.291 -3.592 1.00 84.12 216 MET A CA 1
ATOM 1657 C C . MET A 1 216 ? 15.512 2.573 -4.934 1.00 84.12 216 MET A C 1
ATOM 1659 O O . MET A 1 216 ? 15.487 1.341 -5.001 1.00 84.12 216 MET A O 1
ATOM 1663 N N . MET A 1 217 ? 15.522 3.355 -6.011 1.00 75.12 217 MET A N 1
ATOM 1664 C CA . MET A 1 217 ? 15.620 2.807 -7.356 1.00 75.12 217 MET A CA 1
ATOM 1665 C C . MET A 1 217 ? 17.079 2.557 -7.733 1.00 75.12 217 MET A C 1
ATOM 1667 O O . MET A 1 217 ? 17.945 3.379 -7.409 1.00 75.12 217 MET A O 1
ATOM 1671 N N . PRO A 1 218 ? 17.365 1.463 -8.456 1.00 73.38 218 PRO A N 1
ATOM 1672 C CA . PRO A 1 218 ? 18.703 1.213 -8.948 1.00 73.38 218 PRO A CA 1
ATOM 1673 C C . PRO A 1 218 ? 19.141 2.350 -9.874 1.00 73.38 218 PRO A C 1
ATOM 1675 O O . PRO A 1 218 ? 18.515 2.621 -10.905 1.00 73.38 218 PRO A O 1
ATOM 1678 N N . LYS A 1 219 ? 20.241 3.025 -9.516 1.00 61.44 219 LYS A N 1
ATOM 1679 C CA . LYS A 1 219 ? 20.923 3.940 -10.436 1.00 61.44 219 LYS A CA 1
ATOM 1680 C C . LYS A 1 219 ? 21.620 3.085 -11.479 1.00 61.44 219 LYS A C 1
ATOM 1682 O O . LYS A 1 219 ? 22.720 2.583 -11.258 1.00 61.44 219 LYS A O 1
ATOM 1687 N N . ARG A 1 220 ? 20.920 2.898 -12.596 1.00 56.03 220 ARG A N 1
ATOM 1688 C CA . ARG A 1 220 ? 21.407 2.177 -13.770 1.00 56.03 220 ARG A CA 1
ATOM 1689 C C . ARG A 1 220 ? 22.792 2.725 -14.130 1.00 56.03 220 ARG A C 1
ATOM 1691 O O . ARG A 1 220 ? 22.910 3.948 -14.281 1.00 56.03 220 ARG A O 1
ATOM 1698 N N . PRO A 1 221 ? 23.825 1.881 -14.288 1.00 53.56 221 PRO A N 1
ATOM 1699 C CA . PRO A 1 221 ? 24.968 2.312 -15.068 1.00 53.56 221 PRO A CA 1
ATOM 1700 C C . PRO A 1 221 ? 24.406 2.761 -16.418 1.00 53.56 221 PRO A C 1
ATOM 1702 O O . PRO A 1 221 ? 23.583 2.065 -17.017 1.00 53.56 221 PRO A O 1
ATOM 1705 N N . LYS A 1 222 ? 24.769 3.963 -16.876 1.00 49.44 222 LYS A N 1
ATOM 1706 C CA . LYS A 1 222 ? 24.541 4.304 -18.279 1.00 49.44 222 LYS A CA 1
ATOM 1707 C C . LYS A 1 222 ? 25.402 3.322 -19.061 1.00 49.44 222 LYS A C 1
ATOM 1709 O O . LYS A 1 222 ? 26.610 3.524 -19.149 1.00 49.44 222 LYS A O 1
ATOM 1714 N N . LEU A 1 223 ? 24.800 2.239 -19.549 1.00 49.22 223 LEU A N 1
ATOM 1715 C CA . LEU A 1 223 ? 25.432 1.451 -20.585 1.00 49.22 223 LEU A CA 1
ATOM 1716 C C . LEU A 1 223 ? 25.681 2.432 -21.724 1.00 49.22 223 LEU A C 1
ATOM 1718 O O . LEU A 1 223 ? 24.773 3.183 -22.090 1.00 49.22 223 LEU A O 1
ATOM 1722 N N . ASP A 1 224 ? 26.917 2.512 -22.200 1.00 48.59 224 ASP A N 1
ATOM 1723 C CA . ASP A 1 224 ? 27.260 3.418 -23.283 1.00 48.59 224 ASP A CA 1
ATOM 1724 C C . ASP A 1 224 ? 26.615 2.910 -24.580 1.00 48.59 224 ASP A C 1
ATOM 1726 O O . ASP A 1 224 ? 27.224 2.226 -25.403 1.00 48.59 224 ASP A O 1
ATOM 1730 N N . THR A 1 225 ? 25.331 3.218 -24.748 1.00 49.25 225 THR A N 1
ATOM 1731 C CA . THR A 1 225 ? 24.532 2.932 -25.940 1.00 49.25 225 THR A CA 1
ATOM 1732 C C . THR A 1 225 ? 25.092 3.629 -27.183 1.00 49.25 225 THR A C 1
ATOM 1734 O O . THR A 1 225 ? 24.694 3.283 -28.297 1.00 49.25 225 THR A O 1
ATOM 1737 N N . SER A 1 226 ? 26.043 4.564 -27.027 1.00 46.69 226 SER A N 1
ATOM 1738 C CA . SER A 1 226 ? 26.738 5.242 -28.129 1.00 46.69 226 SER A CA 1
ATOM 1739 C C . SER A 1 226 ? 27.461 4.257 -29.053 1.00 46.69 226 SER A C 1
ATOM 1741 O O . SER A 1 226 ? 27.406 4.401 -30.275 1.00 46.69 226 SER A O 1
ATOM 1743 N N . LEU A 1 227 ? 28.048 3.185 -28.506 1.00 49.25 227 LEU A N 1
ATOM 1744 C CA . LEU A 1 227 ? 28.758 2.179 -29.308 1.00 49.25 227 LEU A CA 1
ATOM 1745 C C . LEU A 1 227 ? 27.824 1.313 -30.173 1.00 49.25 227 LEU A C 1
ATOM 1747 O O . LEU A 1 227 ? 28.250 0.816 -31.212 1.00 49.25 227 LEU A O 1
ATOM 1751 N N . ARG A 1 228 ? 26.550 1.151 -29.784 1.00 52.47 228 ARG A N 1
ATOM 1752 C CA . ARG A 1 228 ? 25.572 0.310 -30.507 1.00 52.47 228 ARG A CA 1
ATOM 1753 C C . ARG A 1 228 ? 24.683 1.102 -31.462 1.00 52.47 228 ARG A C 1
ATOM 1755 O O . ARG A 1 228 ? 24.372 0.609 -32.543 1.00 52.47 228 ARG A O 1
ATOM 1762 N N . GLY A 1 229 ? 24.299 2.324 -31.090 1.00 45.84 229 GLY A N 1
ATOM 1763 C CA . GLY A 1 229 ? 23.438 3.184 -31.909 1.00 45.84 229 GLY A CA 1
ATOM 1764 C C . GLY A 1 229 ? 24.156 3.861 -33.082 1.00 45.84 229 GLY A C 1
ATOM 1765 O O . GLY A 1 229 ? 23.548 4.068 -34.129 1.00 45.84 229 GLY A O 1
ATOM 1766 N N . GLY A 1 230 ? 25.453 4.164 -32.952 1.00 46.72 230 GLY A N 1
ATOM 1767 C CA . GLY A 1 230 ? 26.173 5.007 -33.918 1.00 46.72 230 GLY A CA 1
ATOM 1768 C C . GLY A 1 230 ? 26.554 4.352 -35.254 1.00 46.72 230 GLY A C 1
ATOM 1769 O O . GLY A 1 230 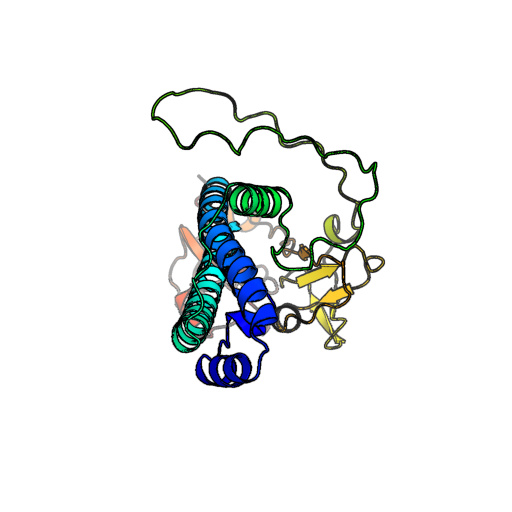? 26.830 5.063 -36.214 1.00 46.72 230 GLY A O 1
ATOM 1770 N N . LEU A 1 231 ? 26.572 3.016 -35.349 1.00 48.06 231 LEU A N 1
ATOM 1771 C CA . LEU A 1 231 ? 27.100 2.291 -36.523 1.00 48.06 231 LEU A CA 1
ATOM 1772 C C . LEU A 1 231 ? 26.037 1.548 -37.350 1.00 48.06 231 LEU A C 1
ATOM 1774 O O . LEU A 1 231 ? 26.383 0.786 -38.252 1.00 48.06 231 LEU A O 1
ATOM 1778 N N . GLY A 1 232 ? 24.744 1.717 -37.052 1.00 54.00 232 GLY A N 1
ATOM 1779 C CA . GLY A 1 232 ? 23.673 1.019 -37.781 1.00 54.00 232 GLY A CA 1
ATOM 1780 C C . GLY A 1 232 ? 23.731 -0.512 -37.659 1.00 54.00 232 GLY A C 1
ATOM 1781 O O . GLY A 1 232 ? 23.140 -1.230 -38.471 1.00 54.00 232 GLY A O 1
ATOM 1782 N N . MET A 1 233 ? 24.444 -1.034 -36.657 1.00 58.84 233 MET A N 1
ATOM 1783 C CA . MET A 1 233 ? 24.561 -2.468 -36.430 1.00 58.84 233 MET A CA 1
ATOM 1784 C C . MET A 1 233 ? 23.235 -3.022 -35.908 1.00 58.84 233 MET A C 1
ATOM 1786 O O . MET A 1 233 ? 22.764 -2.668 -34.831 1.00 58.84 233 MET A O 1
ATOM 1790 N N . SER A 1 234 ? 22.607 -3.909 -36.685 1.00 70.12 234 SER A N 1
ATOM 1791 C CA . SER A 1 234 ? 21.366 -4.557 -36.264 1.00 70.12 234 SER A CA 1
ATOM 1792 C C . SER A 1 234 ? 21.641 -5.514 -35.103 1.00 70.12 234 SER A C 1
ATOM 1794 O O . SER A 1 234 ? 22.277 -6.551 -35.312 1.00 70.12 234 SER A O 1
ATOM 1796 N N . VAL A 1 235 ? 21.118 -5.204 -33.919 1.00 83.31 235 VAL A N 1
ATOM 1797 C CA . VAL A 1 235 ? 21.132 -6.112 -32.766 1.00 83.31 235 VAL A CA 1
ATOM 1798 C C . VAL A 1 235 ? 20.283 -7.348 -33.088 1.00 83.31 235 VAL A C 1
ATOM 1800 O O . VAL A 1 235 ? 19.211 -7.246 -33.698 1.00 83.31 235 VAL A O 1
ATOM 1803 N N . ARG A 1 236 ? 20.763 -8.539 -32.724 1.00 90.75 236 ARG A N 1
ATOM 1804 C CA . ARG A 1 236 ? 20.059 -9.811 -32.940 1.00 90.75 236 ARG A CA 1
ATOM 1805 C C . ARG A 1 236 ? 19.990 -10.600 -31.648 1.00 90.75 236 ARG A C 1
ATOM 1807 O O . ARG A 1 236 ? 20.938 -10.612 -30.881 1.00 90.75 236 ARG A O 1
ATOM 1814 N N . CYS A 1 237 ? 18.888 -11.312 -31.457 1.00 93.00 237 CYS A N 1
ATOM 1815 C CA . CYS A 1 237 ? 18.741 -12.237 -30.346 1.00 93.00 237 CYS A CA 1
ATOM 1816 C C . CYS A 1 237 ? 19.721 -13.409 -30.505 1.00 93.00 237 CYS A C 1
ATOM 1818 O O . CYS A 1 237 ? 19.595 -14.182 -31.454 1.00 93.00 237 CYS A O 1
ATOM 1820 N N . ASN A 1 238 ? 20.634 -13.619 -29.562 1.00 94.00 238 ASN A N 1
ATOM 1821 C CA . ASN A 1 238 ? 21.540 -14.771 -29.534 1.00 94.00 238 ASN A CA 1
ATOM 1822 C C . ASN A 1 238 ? 20.797 -16.101 -29.303 1.00 94.00 238 ASN A C 1
ATOM 1824 O O . ASN A 1 238 ? 21.351 -17.166 -29.561 1.00 94.00 238 ASN A O 1
ATOM 1828 N N . GLY A 1 239 ? 19.550 -16.056 -28.819 1.00 93.38 239 GLY A N 1
ATOM 1829 C CA . GLY A 1 239 ? 18.729 -17.237 -28.546 1.00 93.38 239 GLY A CA 1
ATOM 1830 C C . GLY A 1 239 ? 17.900 -17.747 -29.729 1.00 93.38 239 GLY A C 1
ATOM 1831 O O . GLY A 1 239 ? 17.591 -18.938 -29.761 1.00 93.38 239 GLY A O 1
ATOM 1832 N N . CYS A 1 240 ? 17.507 -16.879 -30.669 1.00 95.00 240 CYS A N 1
ATOM 1833 C CA . CYS A 1 240 ? 16.678 -17.251 -31.830 1.00 95.00 240 CYS A CA 1
ATOM 1834 C C . CYS A 1 240 ? 17.111 -16.617 -33.164 1.00 95.00 240 CYS A C 1
ATOM 1836 O O . CYS A 1 240 ? 16.513 -16.897 -34.197 1.00 95.00 240 CYS A O 1
ATOM 1838 N N . GLY A 1 241 ? 18.117 -15.739 -33.171 1.00 92.19 241 GLY A N 1
ATOM 1839 C CA . GLY A 1 241 ? 18.630 -15.056 -34.365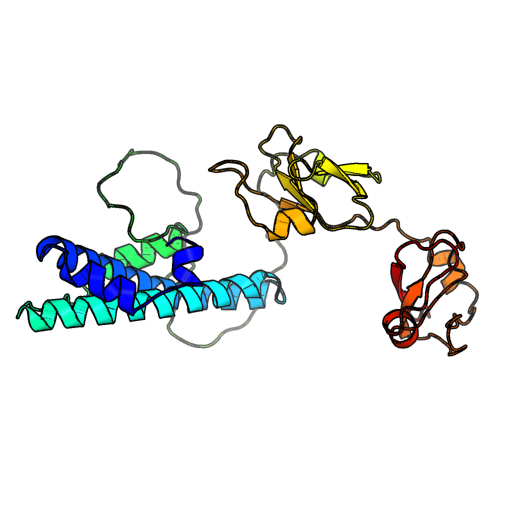 1.00 92.19 241 GLY A CA 1
ATOM 1840 C C . GLY A 1 241 ? 17.765 -13.903 -34.893 1.00 92.19 241 GLY A C 1
ATOM 1841 O O . GLY A 1 241 ? 18.174 -13.222 -35.843 1.00 92.19 241 GLY A O 1
ATOM 1842 N N . ALA A 1 242 ? 16.591 -13.664 -34.293 1.00 91.31 242 ALA A N 1
ATOM 1843 C CA . ALA A 1 242 ? 15.673 -12.602 -34.698 1.00 91.31 242 ALA A CA 1
ATOM 1844 C C . ALA A 1 242 ? 16.323 -11.218 -34.566 1.00 91.31 242 ALA A C 1
ATOM 1846 O O . ALA A 1 242 ? 17.041 -10.949 -33.603 1.00 91.31 242 ALA A O 1
ATOM 1847 N N . LYS A 1 243 ? 16.056 -10.329 -35.530 1.00 90.06 243 LYS A N 1
ATOM 1848 C CA . LYS A 1 243 ? 16.487 -8.926 -35.464 1.00 90.06 243 LYS A CA 1
ATOM 1849 C C . LYS A 1 243 ? 15.686 -8.191 -34.391 1.00 90.06 243 LYS A C 1
ATOM 1851 O O . LYS A 1 243 ? 14.462 -8.291 -34.360 1.00 90.06 243 LYS A O 1
ATOM 1856 N N . LEU A 1 244 ? 16.381 -7.436 -33.550 1.00 86.31 244 LEU A N 1
ATOM 1857 C CA . LEU A 1 244 ? 15.812 -6.673 -32.448 1.00 86.31 244 LEU A CA 1
ATOM 1858 C C . LEU A 1 244 ? 15.828 -5.193 -32.838 1.00 86.31 244 LEU A C 1
ATOM 1860 O O . LEU A 1 244 ? 16.865 -4.540 -32.797 1.00 86.31 244 LEU A O 1
ATOM 1864 N N . LYS A 1 245 ? 14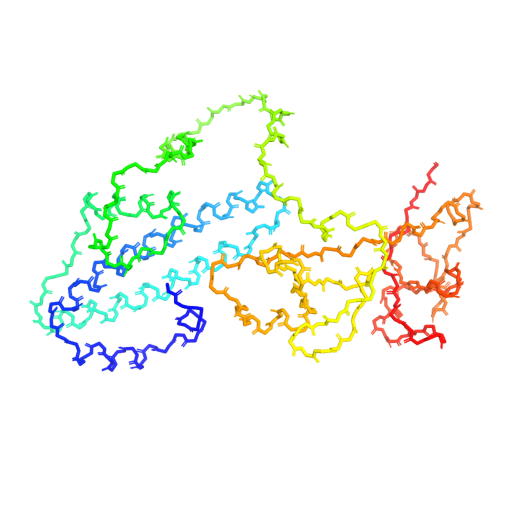.680 -4.679 -33.289 1.00 83.69 245 LYS A N 1
ATOM 1865 C CA . LYS A 1 245 ? 14.496 -3.273 -33.673 1.00 83.69 245 LYS A CA 1
ATOM 1866 C C . LYS A 1 245 ? 13.224 -2.744 -33.028 1.00 83.69 245 LYS A C 1
ATOM 1868 O O . LYS A 1 245 ? 12.176 -3.347 -33.231 1.00 83.69 245 LYS A O 1
ATOM 1873 N N . ASN A 1 246 ? 13.307 -1.626 -32.305 1.00 78.06 246 ASN A N 1
ATOM 1874 C CA . ASN A 1 246 ? 12.167 -1.018 -31.603 1.00 78.06 246 ASN A CA 1
ATOM 1875 C C . ASN A 1 246 ? 11.470 -1.978 -30.631 1.00 78.06 246 ASN A C 1
ATOM 1877 O O . ASN A 1 246 ? 10.256 -1.925 -30.449 1.00 78.06 246 ASN A O 1
ATOM 1881 N N . VAL A 1 247 ? 12.242 -2.881 -30.031 1.00 81.06 247 VAL A N 1
ATOM 1882 C CA . VAL A 1 247 ? 11.751 -3.870 -29.074 1.00 81.06 247 VAL A CA 1
ATOM 1883 C C . VAL A 1 247 ? 12.555 -3.795 -27.791 1.00 81.06 247 VAL A C 1
ATOM 1885 O O . VAL A 1 247 ? 13.680 -3.290 -27.754 1.00 81.06 247 VAL A O 1
ATOM 1888 N N . GLU A 1 248 ? 11.952 -4.318 -26.735 1.00 84.25 248 GLU A N 1
ATOM 1889 C CA . GLU A 1 248 ? 12.655 -4.590 -25.495 1.00 84.25 248 GLU A CA 1
ATOM 1890 C C . GLU A 1 248 ? 13.556 -5.812 -25.656 1.00 84.25 248 GLU A C 1
ATOM 1892 O O . GLU A 1 248 ? 13.152 -6.846 -26.202 1.00 84.25 248 GLU A O 1
ATOM 1897 N N . ILE A 1 249 ? 14.781 -5.671 -25.172 1.00 88.88 249 ILE A N 1
ATOM 1898 C CA . ILE A 1 249 ? 15.823 -6.684 -25.216 1.00 88.88 249 ILE A CA 1
ATOM 1899 C C . ILE A 1 249 ? 16.345 -6.948 -23.808 1.00 88.88 249 ILE A C 1
ATOM 1901 O O . ILE A 1 249 ? 16.210 -6.113 -22.915 1.00 88.88 249 ILE A O 1
ATOM 1905 N N . TYR A 1 250 ? 16.929 -8.124 -23.629 1.00 89.75 250 TYR A N 1
ATOM 1906 C CA . TYR A 1 250 ? 17.596 -8.555 -22.413 1.00 89.75 250 TYR A CA 1
ATOM 1907 C C . TYR A 1 250 ? 19.038 -8.870 -22.739 1.00 89.75 250 TYR A C 1
ATOM 1909 O O . TYR A 1 250 ? 19.282 -9.766 -23.536 1.00 89.75 250 TYR A O 1
ATOM 1917 N N . SER A 1 251 ? 19.993 -8.221 -22.104 1.00 87.56 251 SER A N 1
ATOM 1918 C CA . SER A 1 251 ? 21.383 -8.317 -22.536 1.00 87.56 251 SER A CA 1
ATOM 1919 C C . SER A 1 251 ? 22.334 -8.656 -21.385 1.00 87.56 251 SER A C 1
ATOM 1921 O O . SER A 1 251 ? 21.949 -8.637 -20.216 1.00 87.56 251 SER A O 1
ATOM 1923 N N . CYS A 1 252 ? 23.590 -8.995 -21.680 1.00 86.31 252 CYS A N 1
ATOM 1924 C CA . CYS A 1 252 ? 24.604 -9.303 -20.662 1.00 86.31 252 CYS A CA 1
ATOM 1925 C C . CYS A 1 252 ? 25.752 -8.284 -20.641 1.00 86.31 252 CYS A C 1
ATOM 1927 O O . CYS A 1 252 ? 26.397 -8.061 -21.665 1.00 86.31 252 CYS A O 1
ATOM 1929 N N . GLU A 1 253 ? 26.012 -7.653 -19.485 1.00 76.56 253 GLU A N 1
ATOM 1930 C CA . GLU A 1 253 ? 27.010 -6.566 -19.385 1.00 76.56 253 GLU A CA 1
ATOM 1931 C C . GLU A 1 253 ? 28.434 -7.114 -19.469 1.00 76.56 253 GLU A C 1
ATOM 1933 O O . GLU A 1 253 ? 29.289 -6.543 -20.139 1.00 76.56 253 GLU A O 1
ATOM 1938 N N . ASP A 1 254 ? 28.659 -8.290 -18.881 1.00 80.75 254 ASP A N 1
ATOM 1939 C CA . ASP A 1 254 ? 29.948 -8.986 -18.929 1.00 80.75 254 ASP A CA 1
ATOM 1940 C C . ASP A 1 254 ? 30.318 -9.444 -20.350 1.00 80.75 254 ASP A C 1
ATOM 1942 O O . ASP A 1 254 ? 31.479 -9.719 -20.637 1.00 80.75 254 ASP A O 1
ATOM 1946 N N . CYS A 1 255 ? 29.337 -9.539 -21.253 1.00 77.06 255 CYS A N 1
ATOM 1947 C CA . CYS A 1 255 ? 29.576 -9.823 -22.667 1.00 77.06 255 CYS A CA 1
ATOM 1948 C C . CYS A 1 255 ? 29.887 -8.558 -23.477 1.00 77.06 255 CYS A C 1
ATOM 1950 O O . CYS A 1 255 ? 29.807 -8.614 -24.696 1.00 77.06 255 CYS A O 1
ATOM 1952 N N . MET A 1 256 ? 30.152 -7.411 -22.836 1.00 70.00 256 MET A N 1
ATOM 1953 C CA . MET A 1 256 ? 30.238 -6.105 -23.512 1.00 70.00 256 MET A CA 1
ATOM 1954 C C . MET A 1 256 ? 28.969 -5.803 -24.341 1.00 70.00 256 MET A C 1
ATOM 1956 O O . MET A 1 256 ? 28.984 -5.102 -25.353 1.00 70.00 256 MET A O 1
ATOM 1960 N N . GLY A 1 257 ? 27.849 -6.380 -23.892 1.00 67.31 257 GLY A N 1
ATOM 1961 C CA . GLY A 1 257 ? 26.556 -6.390 -24.559 1.00 67.31 257 GLY A CA 1
ATOM 1962 C C . GLY A 1 257 ? 26.405 -7.379 -25.720 1.00 67.31 257 GLY A C 1
ATOM 1963 O O . GLY A 1 257 ? 25.322 -7.455 -26.271 1.00 67.31 257 GLY A O 1
ATOM 1964 N N . ASP A 1 258 ? 27.407 -8.152 -26.140 1.00 78.50 258 ASP A N 1
ATOM 1965 C CA . ASP A 1 258 ? 27.318 -9.015 -27.345 1.00 78.50 258 ASP A CA 1
ATOM 1966 C C . ASP A 1 258 ? 26.384 -10.228 -27.205 1.00 78.50 258 ASP A C 1
ATOM 1968 O O . ASP A 1 258 ? 26.291 -11.094 -28.083 1.00 78.50 258 ASP A O 1
ATOM 1972 N N . TYR A 1 259 ? 25.698 -10.308 -26.072 1.00 87.00 259 TYR A N 1
ATOM 1973 C CA . TYR A 1 259 ? 24.697 -11.313 -25.810 1.00 87.00 259 TYR A CA 1
ATOM 1974 C C . TYR A 1 259 ? 23.383 -10.632 -25.449 1.00 87.00 259 TYR A C 1
ATOM 1976 O O . TYR A 1 259 ? 23.193 -10.237 -24.299 1.00 87.00 259 TYR A O 1
ATOM 1984 N N . ASP A 1 260 ? 22.494 -10.545 -26.432 1.00 91.31 260 ASP A N 1
ATOM 1985 C CA . ASP A 1 260 ? 21.166 -9.951 -26.372 1.00 91.31 260 ASP A CA 1
ATOM 1986 C C . ASP A 1 260 ? 20.101 -11.030 -26.609 1.00 91.31 260 ASP A C 1
ATOM 1988 O O . ASP A 1 260 ? 20.247 -11.921 -27.442 1.00 91.31 260 ASP A O 1
ATOM 1992 N N . LEU A 1 261 ? 18.987 -10.967 -25.896 1.00 92.56 261 LEU A N 1
ATOM 1993 C CA . LEU A 1 261 ? 17.847 -11.862 -26.022 1.00 92.56 261 LEU A CA 1
ATOM 1994 C C . LEU A 1 261 ? 16.575 -11.049 -26.233 1.00 92.56 261 LEU A C 1
ATOM 1996 O O . LEU A 1 261 ? 16.385 -9.989 -25.645 1.00 92.56 261 LEU A O 1
ATOM 2000 N N . CYS A 1 262 ? 15.661 -11.574 -27.045 1.00 93.88 262 CYS A N 1
ATOM 2001 C CA . CYS A 1 262 ? 14.287 -11.089 -27.037 1.00 93.88 262 CYS A CA 1
ATOM 2002 C C . CYS A 1 262 ? 13.570 -11.525 -25.752 1.00 93.88 262 CYS A C 1
ATOM 2004 O O . CYS A 1 262 ? 13.962 -12.505 -25.111 1.00 93.88 262 CYS A O 1
ATOM 2006 N N . LEU A 1 263 ? 12.459 -10.852 -25.442 1.00 91.31 263 LEU A N 1
ATOM 2007 C CA . LEU A 1 263 ? 11.585 -11.202 -24.321 1.00 91.31 263 LEU A CA 1
ATOM 2008 C C . LEU A 1 263 ? 11.206 -12.693 -24.301 1.00 91.31 263 LEU A C 1
ATOM 2010 O O . LEU A 1 263 ? 11.274 -13.316 -23.248 1.00 91.31 263 LEU A O 1
ATOM 2014 N N . ALA A 1 264 ? 10.876 -13.284 -25.455 1.00 93.31 264 ALA A N 1
ATOM 2015 C CA . ALA A 1 264 ? 10.497 -14.696 -25.538 1.00 93.31 264 ALA A CA 1
ATOM 2016 C C . ALA A 1 264 ? 11.646 -15.637 -25.131 1.00 93.31 264 ALA A C 1
ATOM 2018 O O . ALA A 1 264 ? 11.471 -16.500 -24.280 1.00 93.31 264 ALA A O 1
ATOM 2019 N N . CYS A 1 265 ? 12.850 -15.430 -25.674 1.00 94.00 265 CYS A N 1
ATOM 2020 C CA . CYS A 1 265 ? 14.021 -16.242 -25.329 1.00 94.00 265 CYS A CA 1
ATOM 2021 C C . CYS A 1 265 ? 14.442 -16.073 -23.866 1.00 94.00 265 CYS A C 1
ATOM 2023 O O . CYS A 1 265 ? 14.889 -17.035 -23.246 1.00 94.00 265 CYS A O 1
ATOM 2025 N N . TYR A 1 266 ? 14.299 -14.869 -23.314 1.00 92.75 266 TYR A N 1
ATOM 2026 C CA . TYR A 1 266 ? 14.540 -14.638 -21.895 1.00 92.75 266 TYR A CA 1
ATOM 2027 C C . TYR A 1 266 ? 13.508 -15.367 -21.018 1.00 92.75 266 TYR A C 1
ATOM 2029 O O . TYR A 1 266 ? 13.888 -16.044 -20.065 1.00 92.75 266 TYR A O 1
ATOM 2037 N N . ALA A 1 267 ? 12.220 -15.305 -21.372 1.00 86.81 267 ALA A N 1
ATOM 2038 C CA . ALA A 1 267 ? 11.142 -16.002 -20.664 1.00 86.81 267 ALA A CA 1
ATOM 2039 C C . ALA A 1 267 ? 11.270 -17.538 -20.728 1.00 86.81 267 ALA A C 1
ATOM 2041 O O . ALA A 1 267 ? 10.916 -18.222 -19.773 1.00 86.81 267 ALA A O 1
ATOM 2042 N N . GLU A 1 268 ? 11.849 -18.079 -21.805 1.00 93.56 268 GLU A N 1
ATOM 2043 C CA . GLU A 1 268 ? 12.243 -19.495 -21.927 1.00 93.56 268 GLU A CA 1
ATOM 2044 C C . GLU A 1 268 ? 13.423 -19.887 -21.011 1.00 93.56 268 GLU A C 1
ATOM 2046 O O . GLU A 1 268 ? 13.853 -21.040 -21.002 1.00 93.56 268 GLU A O 1
ATOM 2051 N N . GLY A 1 269 ? 13.989 -18.942 -20.254 1.00 90.75 269 GLY A N 1
ATOM 2052 C CA . GLY A 1 269 ? 15.107 -19.181 -19.344 1.00 90.75 269 GLY A CA 1
ATOM 2053 C C . GLY A 1 269 ? 16.471 -19.243 -20.031 1.00 90.75 269 GLY A C 1
ATOM 2054 O O . GLY A 1 269 ? 17.451 -19.674 -19.409 1.00 90.75 269 GLY A O 1
ATOM 2055 N N . LYS A 1 270 ? 16.577 -18.812 -21.299 1.00 92.56 270 LYS A N 1
ATOM 2056 C CA . LYS A 1 270 ? 17.885 -18.684 -21.952 1.00 92.56 270 LYS A CA 1
ATOM 2057 C C . LYS A 1 270 ? 18.687 -17.602 -21.242 1.00 92.56 270 LYS A C 1
ATOM 2059 O O . LYS A 1 270 ? 18.171 -16.559 -20.850 1.00 92.56 270 LYS A O 1
ATOM 2064 N N . LYS A 1 271 ? 19.977 -17.870 -21.076 1.00 90.19 271 LYS A N 1
ATOM 2065 C CA . LYS A 1 271 ? 20.900 -17.001 -20.356 1.00 90.19 271 LYS A CA 1
ATOM 2066 C C . LYS A 1 271 ? 22.290 -17.093 -20.953 1.00 90.19 271 LYS A C 1
ATOM 2068 O O . LYS A 1 271 ? 22.679 -18.107 -21.533 1.00 90.19 271 LYS A O 1
ATOM 2073 N N . CYS A 1 272 ? 23.044 -16.025 -20.762 1.00 89.06 272 CYS A N 1
ATOM 2074 C CA . CYS A 1 272 ? 24.457 -15.992 -21.087 1.00 89.06 272 CYS A CA 1
ATOM 2075 C C . CYS A 1 272 ? 25.265 -16.944 -20.172 1.00 89.06 272 CYS A C 1
ATOM 2077 O O . CYS A 1 272 ? 24.842 -17.300 -19.068 1.00 89.06 272 CYS A O 1
ATOM 2079 N N . LYS A 1 273 ? 26.462 -17.338 -20.630 1.00 88.88 273 LYS A N 1
ATOM 2080 C CA . LYS A 1 273 ? 27.397 -18.227 -19.917 1.00 88.88 273 LYS A CA 1
ATOM 2081 C C . LYS A 1 273 ? 27.849 -17.701 -18.548 1.00 88.88 273 LYS A C 1
ATOM 2083 O O . LYS A 1 273 ? 28.206 -18.503 -17.696 1.00 88.88 273 LYS A O 1
ATOM 2088 N N . HIS A 1 274 ? 27.805 -16.388 -18.319 1.00 81.44 274 HIS A N 1
ATOM 2089 C CA . HIS A 1 274 ? 28.163 -15.775 -17.036 1.00 81.44 274 HIS A CA 1
ATOM 2090 C C . HIS A 1 274 ? 27.158 -16.088 -15.917 1.00 81.44 274 HIS A C 1
ATOM 2092 O O . HIS A 1 274 ? 27.460 -15.862 -14.749 1.00 81.44 274 HIS A O 1
ATOM 2098 N N . GLY A 1 275 ? 25.960 -16.593 -16.246 1.00 78.75 275 GLY A N 1
ATOM 2099 C CA . GLY A 1 275 ? 24.958 -16.999 -15.254 1.00 78.75 275 GLY A CA 1
ATOM 2100 C C . GLY A 1 275 ? 24.392 -15.854 -14.407 1.00 78.75 275 GLY A C 1
ATOM 2101 O O . GLY A 1 275 ? 23.656 -16.115 -13.458 1.00 78.75 275 GLY A O 1
ATOM 2102 N N . LYS A 1 276 ? 24.720 -14.602 -14.744 1.00 77.62 276 LYS A N 1
ATOM 2103 C CA . LYS A 1 276 ? 24.201 -13.403 -14.089 1.00 77.62 276 LYS A CA 1
ATOM 2104 C C . LYS A 1 276 ? 22.826 -13.009 -14.646 1.00 77.62 276 LYS A C 1
ATOM 2106 O O . LYS A 1 276 ? 22.497 -13.387 -15.776 1.00 77.62 276 LYS A O 1
ATOM 2111 N N . PRO A 1 277 ? 22.031 -12.238 -13.881 1.00 77.94 277 PRO A N 1
ATOM 2112 C CA . PRO A 1 277 ? 20.817 -11.609 -14.390 1.00 77.94 277 PRO A CA 1
ATOM 2113 C C . PRO A 1 277 ? 21.106 -10.760 -15.635 1.00 77.94 277 PRO A C 1
ATOM 2115 O O . PRO A 1 277 ? 22.156 -10.128 -15.731 1.00 77.94 277 PRO A O 1
ATOM 2118 N N . MET A 1 278 ? 20.176 -10.765 -16.590 1.00 83.12 278 MET A N 1
ATOM 2119 C CA . MET A 1 278 ? 20.282 -9.988 -17.828 1.00 83.12 278 MET A CA 1
ATOM 2120 C C . MET A 1 278 ? 19.597 -8.625 -17.682 1.00 83.12 278 MET A C 1
ATOM 2122 O O . MET A 1 278 ? 18.579 -8.522 -16.996 1.00 83.12 278 MET A O 1
ATOM 2126 N N . TYR A 1 279 ? 20.134 -7.590 -18.332 1.00 78.94 279 TYR A N 1
ATOM 2127 C CA . TYR A 1 279 ? 19.613 -6.225 -18.267 1.00 78.94 279 TYR A CA 1
ATOM 2128 C C . TYR A 1 279 ? 18.518 -5.988 -19.301 1.00 78.94 279 TYR A C 1
ATOM 2130 O O . TYR A 1 279 ? 18.711 -6.283 -20.474 1.00 78.94 279 TYR A O 1
ATOM 2138 N N . ARG A 1 280 ? 17.374 -5.441 -18.875 1.00 83.25 280 ARG A N 1
ATOM 2139 C CA . ARG A 1 280 ? 16.277 -5.066 -19.779 1.00 83.25 280 ARG A CA 1
ATOM 2140 C C . ARG A 1 280 ? 16.524 -3.671 -20.352 1.00 83.25 280 ARG A C 1
ATOM 2142 O O . ARG A 1 280 ? 16.573 -2.698 -19.599 1.00 83.25 280 ARG A O 1
ATOM 2149 N N . GLU A 1 281 ? 16.603 -3.564 -21.671 1.00 80.31 281 GLU A N 1
ATOM 2150 C CA . GLU A 1 281 ? 16.815 -2.313 -22.406 1.00 80.31 281 GLU A CA 1
ATOM 2151 C C . GLU A 1 281 ? 15.799 -2.165 -23.549 1.00 80.31 281 GLU A C 1
ATOM 2153 O O . GLU A 1 281 ? 15.290 -3.152 -24.075 1.00 80.31 281 GLU A O 1
ATOM 2158 N N . LYS A 1 282 ? 15.482 -0.926 -23.946 1.00 79.12 282 LYS A N 1
ATOM 2159 C CA . LYS A 1 282 ? 14.750 -0.639 -25.188 1.00 79.12 282 LYS A CA 1
ATOM 2160 C C . LYS A 1 282 ? 15.732 -0.207 -26.267 1.00 79.12 282 LYS A C 1
ATOM 2162 O O . LYS A 1 282 ? 16.359 0.838 -26.128 1.00 79.12 282 LYS A O 1
ATOM 2167 N N . VAL A 1 283 ? 15.793 -0.953 -27.367 1.00 73.31 283 VAL A N 1
ATOM 2168 C CA . VAL A 1 283 ? 16.558 -0.531 -28.547 1.00 73.31 283 VAL A CA 1
ATOM 2169 C C . VAL A 1 283 ? 15.751 0.538 -29.281 1.00 73.31 283 VAL A C 1
ATOM 2171 O O . VAL A 1 283 ? 14.768 0.220 -29.954 1.00 73.31 283 VAL A O 1
ATOM 2174 N N . GLY A 1 284 ? 16.129 1.805 -29.108 1.00 61.03 284 GLY A N 1
ATOM 2175 C CA . GLY A 1 284 ? 15.511 2.937 -29.800 1.00 61.03 284 GLY A CA 1
ATOM 2176 C C . GLY A 1 284 ? 16.002 3.094 -31.242 1.00 61.03 284 GLY A C 1
ATOM 2177 O O . GLY A 1 284 ? 17.131 2.736 -31.570 1.00 61.03 284 GLY A O 1
ATOM 2178 N N . THR A 1 285 ? 15.167 3.665 -32.112 1.00 45.47 285 THR A N 1
ATOM 2179 C CA . THR A 1 285 ? 15.612 4.246 -33.386 1.00 45.47 285 THR A CA 1
ATOM 2180 C C . THR A 1 285 ? 16.339 5.558 -33.112 1.00 45.47 285 THR A C 1
ATOM 2182 O O . THR A 1 285 ? 15.687 6.569 -32.855 1.00 45.47 285 THR A O 1
ATOM 2185 N N . SER A 1 286 ? 17.667 5.565 -33.181 1.00 44.25 286 SER A N 1
ATOM 2186 C CA . SER A 1 286 ? 18.401 6.789 -33.501 1.00 44.25 286 SER A CA 1
ATOM 2187 C C . SER A 1 286 ? 18.267 7.032 -35.006 1.00 44.25 286 SER A C 1
ATOM 2189 O O . SER A 1 286 ? 18.674 6.181 -35.800 1.00 44.25 286 SER A O 1
ATOM 2191 N N . TRP A 1 287 ? 17.613 8.136 -35.369 1.00 34.78 287 TRP A N 1
ATOM 2192 C CA . TRP A 1 287 ? 17.666 8.722 -36.709 1.00 34.78 287 TRP A CA 1
ATOM 2193 C C . TRP A 1 287 ? 18.896 9.615 -36.813 1.00 34.78 287 TRP A C 1
ATOM 2195 O O . TRP A 1 287 ? 19.208 10.270 -35.790 1.00 34.78 287 TRP A O 1
#